Protein AF-A0A1Y3MXM1-F1 (afdb_monomer_lite)

Secondary structure (DSSP, 8-state):
-PPPTTS---PPP-SSTT---EE------PPPTTS-HHHHHHHHHHHHHHTSHHHHHHHHHHH-PPPS-GGGGTS-TTGGG-HHHHHHHH--EE--STTT-S-HHHHHHHHHHHHHHHHHS-TT--HHHHHHHHHHTT-------STTT-HHHHHHHHHHHHHHHHHHHHGGGGG-GGGTTTT-SS-HHHHHHHHHHHHHHHHHHHHTSS---HHHHHHHHHHHHHHHHHHHHHHHHHHHHT-SS--TTHHHHHH-HHHHHHHHHHHHHHHHHHHTTS--PEEEE--TTS--EEEE-----

Sequence (301 aa):
MPIYHGFKATIIPGNKEGISGSVIGGYNIGLSIYSDEEKRDASVQALMHITSREIQKEMMLKYKKFSGIVNLFDDLDSCDKDDFCDVHRKIQPIARPTSLTDDYNSYSEKFRYYIYEYIYGNDDIDPLDMLSKINDITYFNYISIKTKYSSLGKIFGSIYLTISILIILSSCFLYNKNFQFYYSFLSKDYWILTLIGYIFVIVTSYLDMEKVTPVHCRLKQLFHLLSYTLIFIPVFHKLVSNYPEEIPYQNWFHNHRILFMIVFIIVDIGVWGLTLFSSSTSEDIKVTNGKNFQKYDRYLL

Radius of gyration: 32.87 Å; chains: 1; bounding box: 71×52×91 Å

Foldseek 3Di:
DFDDPVDQDDADDDPDPLDGEDEDDDDDDDDDPPDDPVVSVVVVVVVCVCLPPVNQLCCCVPGVDDHPPVCSLVPDPPNVPGSSSVNVVSYDYDYQVVVQDVDSPVLVVQLVVLVCCVVPNDPPDDPVVSVVSNCLSRDADFAALDDDDDPPSVVLVVVLVVVLVVLVVVLVLCPDPVCVVVVVQFDNVLSVLLSVLVNLVSVLVNLRRDADDPVSVLSSLLSPQSSCLSNVVRVVLSCLLPPPDDDVCNVVSVVCVVVSSVVSNVVSVVVSVVCVPPPWDWDFADDDVDGIHTDTDDPDD

Structure (mmCIF, N/CA/C/O backbone):
data_AF-A0A1Y3MXM1-F1
#
_entry.id   AF-A0A1Y3MXM1-F1
#
loop_
_atom_site.group_PDB
_atom_site.id
_atom_site.type_symbol
_atom_site.label_atom_id
_atom_site.label_alt_id
_atom_site.label_comp_id
_atom_site.label_asym_id
_atom_site.label_entity_id
_atom_site.label_seq_id
_atom_site.pdbx_PDB_ins_code
_atom_site.Cartn_x
_atom_site.Cartn_y
_atom_site.Cartn_z
_atom_site.occupancy
_atom_site.B_iso_or_equiv
_atom_site.auth_seq_id
_atom_site.auth_comp_id
_atom_site.auth_asym_id
_atom_site.auth_atom_id
_atom_site.pdbx_PDB_model_num
ATOM 1 N N . MET A 1 1 ? -19.821 -2.410 34.314 1.00 49.72 1 MET A N 1
ATOM 2 C CA . MET A 1 1 ? -19.448 -2.452 35.746 1.00 49.72 1 MET A CA 1
ATOM 3 C C . MET A 1 1 ? -20.746 -2.437 36.548 1.00 49.72 1 MET A C 1
ATOM 5 O O . MET A 1 1 ? -21.632 -1.714 36.113 1.00 49.72 1 MET A O 1
ATOM 9 N N . PRO A 1 2 ? -20.943 -3.264 37.590 1.00 55.62 2 PRO A N 1
ATOM 10 C CA . PRO A 1 2 ? -22.165 -3.192 38.395 1.00 55.62 2 PRO A CA 1
ATOM 11 C C . PRO A 1 2 ? -22.194 -1.875 39.187 1.00 55.62 2 PRO A C 1
ATOM 13 O O . PRO A 1 2 ? -21.186 -1.509 39.787 1.00 55.62 2 PRO A O 1
ATOM 16 N N . ILE A 1 3 ? -23.324 -1.165 39.167 1.00 64.19 3 ILE A N 1
ATOM 17 C CA . ILE A 1 3 ? -23.541 0.028 39.999 1.00 64.19 3 ILE A CA 1
ATOM 18 C C . ILE A 1 3 ? -23.946 -0.452 41.392 1.00 64.19 3 ILE A C 1
ATOM 20 O O . ILE A 1 3 ? -24.923 -1.183 41.541 1.00 64.19 3 ILE A O 1
ATOM 24 N N . TYR A 1 4 ? -23.160 -0.092 42.403 1.00 67.31 4 TYR A N 1
ATOM 25 C CA . TYR A 1 4 ? -23.402 -0.483 43.788 1.00 67.31 4 TYR A CA 1
ATOM 26 C C . TYR A 1 4 ? -24.359 0.512 44.459 1.00 67.31 4 TYR A C 1
ATOM 28 O O . TYR A 1 4 ? -24.208 1.716 44.281 1.00 67.31 4 TYR A O 1
ATOM 36 N N . HIS A 1 5 ? -25.302 0.028 45.274 1.00 65.00 5 HIS A N 1
ATOM 37 C CA . HIS A 1 5 ? -26.413 0.821 45.835 1.00 65.00 5 HIS A CA 1
ATOM 38 C C . HIS A 1 5 ? -26.017 2.033 46.708 1.00 65.00 5 HIS A C 1
ATOM 40 O O . HIS A 1 5 ? -26.876 2.849 47.023 1.00 65.00 5 HIS A O 1
ATOM 46 N N . GLY A 1 6 ? -24.746 2.164 47.100 1.00 75.06 6 GLY A N 1
ATOM 47 C CA . GLY A 1 6 ? -24.228 3.299 47.876 1.00 75.06 6 GLY A CA 1
ATOM 48 C C . GLY A 1 6 ? -23.468 4.353 47.063 1.00 75.06 6 GLY A C 1
ATOM 49 O O . GLY A 1 6 ? -22.970 5.309 47.648 1.00 75.06 6 GLY A O 1
ATOM 50 N N . PHE A 1 7 ? -23.338 4.180 45.744 1.00 78.56 7 PHE A N 1
A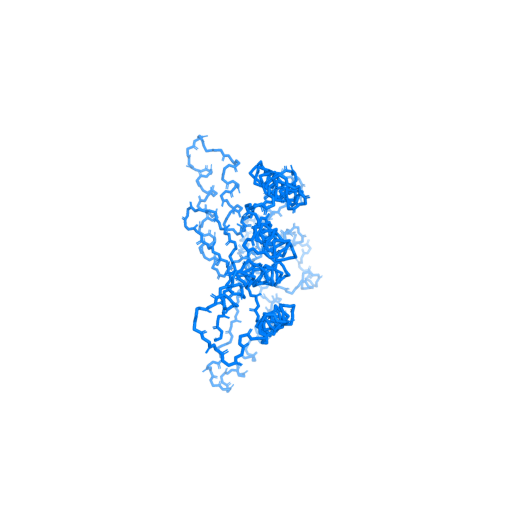TOM 51 C CA . PHE A 1 7 ? -22.542 5.062 44.891 1.00 78.56 7 PHE A CA 1
ATOM 52 C C . PHE A 1 7 ? -23.362 5.594 43.721 1.00 78.56 7 PHE A C 1
ATOM 54 O O . PHE A 1 7 ? -24.079 4.849 43.057 1.00 78.56 7 PHE A O 1
ATOM 61 N N . LYS A 1 8 ? -23.187 6.886 43.437 1.00 81.75 8 LYS A N 1
ATOM 62 C CA . LYS A 1 8 ? -23.713 7.522 42.232 1.00 81.75 8 LYS A CA 1
ATOM 63 C C . LYS A 1 8 ? -22.819 7.184 41.043 1.00 81.75 8 LYS A C 1
ATOM 65 O O . LYS A 1 8 ? -21.604 7.363 41.118 1.00 81.75 8 LYS A O 1
ATOM 70 N N . ALA A 1 9 ? -23.410 6.721 39.947 1.00 81.88 9 ALA A N 1
ATOM 71 C CA . ALA A 1 9 ? -22.684 6.533 38.697 1.00 81.88 9 ALA A CA 1
ATOM 72 C C . ALA A 1 9 ? -22.672 7.836 37.887 1.00 81.88 9 ALA A C 1
ATOM 74 O O . ALA A 1 9 ? -23.676 8.539 37.806 1.00 81.88 9 ALA A O 1
ATOM 75 N N . THR A 1 10 ? -21.535 8.156 37.273 1.00 85.94 10 THR A N 1
ATOM 76 C CA . THR A 1 10 ? -21.385 9.322 36.394 1.00 85.94 10 THR A CA 1
ATOM 77 C C . THR A 1 10 ? -20.595 8.944 35.147 1.00 85.94 10 THR A C 1
ATOM 79 O O . THR A 1 10 ? -19.878 7.942 35.130 1.00 85.94 10 THR A O 1
ATOM 82 N N . ILE A 1 11 ? -20.702 9.759 34.098 1.00 88.00 11 ILE A N 1
ATOM 83 C CA . ILE A 1 11 ? -19.825 9.639 32.929 1.00 88.00 11 ILE A CA 1
ATOM 84 C C . ILE A 1 11 ? -18.372 9.956 33.305 1.00 88.00 11 ILE A C 1
ATOM 86 O O . ILE A 1 11 ? -18.112 10.717 34.241 1.00 88.00 11 ILE A O 1
ATOM 90 N N . ILE A 1 12 ? -17.425 9.368 32.570 1.00 87.56 12 ILE A N 1
ATOM 91 C CA . ILE A 1 12 ? -15.994 9.646 32.739 1.00 87.56 12 ILE A CA 1
ATOM 92 C C . ILE A 1 12 ? -15.734 11.091 32.285 1.00 87.56 12 ILE A C 1
ATOM 94 O O . ILE A 1 12 ? -16.225 11.472 31.218 1.00 87.56 12 ILE A O 1
ATOM 98 N N . PRO A 1 13 ? -14.983 11.906 33.042 1.00 86.81 13 PRO A N 1
ATOM 99 C CA . PRO A 1 13 ? -14.665 13.264 32.619 1.00 86.81 13 PRO A CA 1
ATOM 100 C C . PRO A 1 13 ? -13.814 13.260 31.341 1.00 86.81 13 PRO A C 1
ATOM 102 O O . PRO A 1 13 ? -12.927 12.424 31.171 1.00 86.81 13 PRO A O 1
ATOM 105 N N . GLY A 1 14 ? -14.075 14.210 30.444 1.00 85.56 14 GLY A N 1
ATOM 106 C CA . GLY A 1 14 ? -13.226 14.501 29.291 1.00 85.56 14 GLY A CA 1
ATOM 107 C C . GLY A 1 14 ? -12.568 15.875 29.401 1.00 85.56 14 GLY A C 1
ATOM 108 O O . GLY A 1 14 ? -12.911 16.683 30.258 1.00 85.56 14 GLY A O 1
ATOM 109 N N . ASN A 1 15 ? -11.632 16.162 28.494 1.00 86.50 15 ASN A N 1
ATOM 110 C CA . ASN A 1 15 ? -10.917 17.447 28.443 1.00 86.50 15 ASN A CA 1
ATOM 111 C C . ASN A 1 15 ? -11.799 18.629 27.977 1.00 86.50 15 ASN A C 1
ATOM 113 O O . ASN A 1 15 ? -11.394 19.785 28.033 1.00 86.50 15 ASN A O 1
ATOM 117 N N . LYS A 1 16 ? -12.996 18.352 27.455 1.00 91.12 16 LYS A N 1
ATOM 118 C CA . LYS A 1 16 ? -13.959 19.365 27.018 1.00 91.12 16 LYS A CA 1
ATOM 119 C C . LYS A 1 16 ? -15.297 19.094 27.679 1.00 91.12 16 LYS A C 1
ATOM 121 O O . LYS A 1 16 ? -15.705 17.939 27.799 1.00 91.12 16 LYS A O 1
ATOM 126 N N . GLU A 1 17 ? -15.980 20.163 28.065 1.00 88.31 17 GLU A N 1
ATOM 127 C CA . GLU A 1 17 ? -17.325 20.072 28.620 1.00 88.31 17 GLU A CA 1
ATOM 128 C C . GLU A 1 17 ? -18.263 19.348 27.643 1.00 88.31 17 GLU A C 1
ATOM 130 O O . GLU A 1 17 ? -18.211 19.560 26.430 1.00 88.31 17 GLU A O 1
ATOM 135 N N . GLY A 1 18 ? -19.076 18.431 28.172 1.00 85.75 18 GLY A N 1
ATOM 136 C CA . GLY A 1 18 ? -19.988 17.606 27.377 1.00 85.75 18 GLY A CA 1
ATOM 137 C C . GLY A 1 18 ? -19.328 16.484 26.564 1.00 85.75 18 GLY A C 1
ATOM 138 O O . GLY A 1 18 ? -20.042 15.744 25.889 1.00 85.75 18 GLY A O 1
ATOM 139 N N . ILE A 1 19 ? -18.001 16.314 26.621 1.00 86.94 19 ILE A N 1
ATOM 140 C CA . ILE A 1 19 ? -17.294 15.222 25.938 1.00 86.94 19 ILE A CA 1
ATOM 141 C C . ILE A 1 19 ? -16.846 14.178 26.961 1.00 86.94 19 ILE A C 1
ATOM 143 O O . ILE A 1 19 ? -16.197 14.500 27.954 1.00 86.94 19 ILE A O 1
ATOM 147 N N . SER A 1 20 ? -17.162 12.913 26.690 1.00 87.69 20 SER A N 1
ATOM 148 C CA . SER A 1 20 ? -16.752 11.764 27.500 1.00 87.69 20 SER A CA 1
ATOM 149 C C . SER A 1 20 ? -16.413 10.601 26.581 1.00 87.69 20 SER A C 1
ATOM 151 O O . SER A 1 20 ? -17.191 10.283 25.695 1.00 87.69 20 SER A O 1
ATOM 153 N N . GLY A 1 21 ? -15.263 9.958 26.769 1.00 82.25 21 GLY A N 1
ATOM 154 C CA . GLY A 1 21 ? -14.876 8.793 25.973 1.00 82.25 21 GLY A CA 1
ATOM 155 C C . GLY A 1 21 ? -15.142 7.496 26.723 1.00 82.25 21 GLY A C 1
ATOM 156 O O . GLY A 1 21 ? -14.755 7.353 27.881 1.00 82.25 21 GLY A O 1
ATOM 157 N N . SER A 1 22 ? -15.768 6.515 26.077 1.00 86.06 22 SER A N 1
ATOM 158 C CA . SER A 1 22 ? -15.870 5.154 26.617 1.00 86.06 22 SER A CA 1
ATOM 159 C C . SER A 1 22 ? -15.779 4.127 25.507 1.00 86.06 22 SER A C 1
ATOM 161 O O . SER A 1 22 ? -16.388 4.278 24.460 1.00 86.06 22 SER A O 1
ATOM 163 N N . VAL A 1 23 ? -15.014 3.063 25.721 1.00 86.69 23 VAL A N 1
ATOM 164 C CA . VAL A 1 23 ? -14.816 2.028 24.703 1.00 86.69 23 VAL A CA 1
ATOM 165 C C . VAL A 1 23 ? -15.965 1.025 24.742 1.00 86.69 23 VAL A C 1
ATOM 167 O O . VAL A 1 23 ? -16.310 0.520 25.811 1.00 86.69 23 VAL A O 1
ATOM 170 N N . ILE A 1 24 ? -16.509 0.674 23.574 1.00 85.69 24 ILE A N 1
ATOM 171 C CA . ILE A 1 24 ? -17.464 -0.431 23.454 1.00 85.69 24 ILE A CA 1
ATOM 172 C C . ILE A 1 24 ? -16.756 -1.726 23.859 1.00 85.69 24 ILE A C 1
ATOM 174 O O . ILE A 1 24 ? -15.727 -2.123 23.302 1.00 85.69 24 ILE A O 1
ATOM 178 N N . GLY A 1 25 ? -17.308 -2.383 24.869 1.00 80.69 25 GLY A N 1
ATOM 179 C CA . GLY A 1 25 ? -16.930 -3.720 25.292 1.00 80.69 25 GLY A CA 1
ATOM 180 C C . GLY A 1 25 ? -18.166 -4.602 25.327 1.00 80.69 25 GLY A C 1
ATOM 181 O O . GLY A 1 25 ? -19.272 -4.119 25.553 1.00 80.69 25 GLY A O 1
ATOM 182 N N . GLY A 1 26 ? -17.975 -5.896 25.116 1.00 82.44 26 GLY A N 1
ATOM 183 C CA . GLY A 1 26 ? -19.063 -6.858 25.118 1.00 82.44 26 GLY A CA 1
ATOM 184 C C . GLY A 1 26 ? -18.549 -8.276 25.279 1.00 82.44 26 GLY A C 1
ATOM 185 O O . GLY A 1 26 ? -17.341 -8.526 25.259 1.00 82.44 26 GLY A O 1
ATOM 186 N N . TYR A 1 27 ? -19.492 -9.190 25.451 1.00 83.31 27 TYR A N 1
ATOM 187 C CA . TYR A 1 27 ? -19.227 -10.617 25.418 1.00 83.31 27 TYR A CA 1
ATOM 188 C C . TYR A 1 27 ? -19.464 -11.103 23.993 1.00 83.31 27 TYR A C 1
ATOM 190 O O . TYR A 1 27 ? -20.561 -10.947 23.463 1.00 83.31 27 TYR A O 1
ATOM 198 N N . ASN A 1 28 ? -18.435 -11.686 23.383 1.00 84.75 28 ASN A N 1
ATOM 199 C CA . ASN A 1 28 ? -18.579 -12.382 22.113 1.00 84.75 28 ASN A CA 1
ATOM 200 C C . ASN A 1 28 ? -18.872 -13.848 22.418 1.00 84.75 28 ASN A C 1
ATOM 202 O O . ASN A 1 28 ? -18.103 -14.490 23.132 1.00 84.75 28 ASN A O 1
ATOM 206 N N . ILE A 1 29 ? -19.976 -14.364 21.884 1.00 89.06 29 ILE A N 1
ATOM 207 C CA . ILE A 1 29 ? -20.315 -15.782 21.983 1.00 89.06 29 ILE A CA 1
ATOM 208 C C . ILE A 1 29 ? -20.166 -16.375 20.587 1.00 89.06 29 ILE A C 1
ATOM 210 O O . ILE A 1 29 ? -20.867 -15.978 19.660 1.00 89.06 29 ILE A O 1
ATOM 214 N N . GLY A 1 30 ? -19.207 -17.285 20.438 1.00 90.12 30 GLY A N 1
ATOM 215 C CA . GLY A 1 30 ? -18.960 -18.007 19.196 1.00 90.12 30 GLY A CA 1
ATOM 216 C C . GLY A 1 30 ? -19.526 -19.418 19.271 1.00 90.12 30 GLY A C 1
ATOM 217 O O . GLY A 1 30 ? -19.388 -20.091 20.291 1.00 90.12 30 GLY A O 1
ATOM 218 N N . LEU A 1 31 ? -20.132 -19.874 18.178 1.00 91.81 31 LEU A N 1
ATOM 219 C CA . LEU A 1 31 ? -20.507 -21.272 18.003 1.00 91.81 31 LEU A CA 1
ATOM 220 C C . LEU A 1 31 ? -19.393 -22.001 17.258 1.00 91.81 31 LEU A C 1
ATOM 222 O O . LEU A 1 31 ? -18.970 -21.572 16.186 1.00 91.81 31 LEU A O 1
ATOM 226 N N . SER A 1 32 ? -18.916 -23.108 17.826 1.00 92.69 32 SER A N 1
ATOM 227 C CA . SER A 1 32 ? -17.895 -23.925 17.173 1.00 92.69 32 SER A CA 1
ATOM 228 C C . SER A 1 32 ? -18.497 -24.663 15.981 1.00 92.69 32 SER A C 1
ATOM 230 O O . SER A 1 32 ? -19.384 -25.504 16.150 1.00 92.69 32 SER A O 1
ATOM 232 N N . ILE A 1 33 ? -17.962 -24.393 14.788 1.00 92.81 33 ILE A N 1
ATOM 233 C CA . ILE A 1 33 ? -18.342 -25.075 13.542 1.00 92.81 33 ILE A CA 1
ATOM 234 C C . ILE A 1 33 ? -18.003 -26.572 13.548 1.00 92.81 33 ILE A C 1
ATOM 236 O O . ILE A 1 33 ? -18.531 -27.313 12.727 1.00 92.81 33 ILE A O 1
ATOM 240 N N . TYR A 1 34 ? -17.153 -27.011 14.479 1.00 96.00 34 TYR A N 1
ATOM 241 C CA . TYR A 1 34 ? -1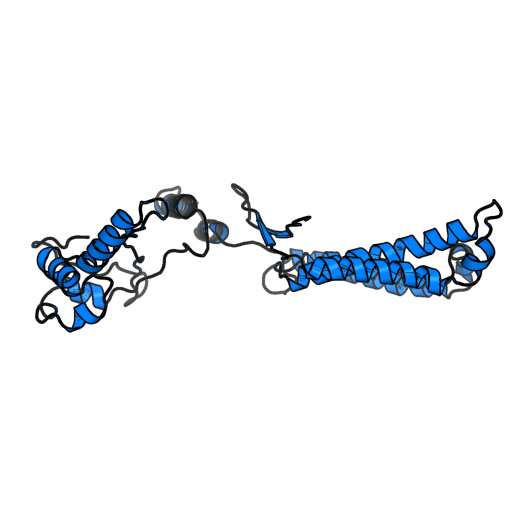6.714 -28.399 14.630 1.00 96.00 34 TYR A CA 1
ATOM 242 C C . TYR A 1 34 ? -17.619 -29.230 15.554 1.00 96.00 34 TYR A C 1
ATOM 244 O O . TYR A 1 34 ? -17.309 -30.385 15.829 1.00 96.00 34 TYR A O 1
ATOM 252 N N . SER A 1 35 ? -18.697 -28.646 16.084 1.00 94.25 35 SER A N 1
ATOM 253 C CA . SER A 1 35 ? -19.658 -29.368 16.929 1.00 94.25 35 SER A CA 1
ATOM 254 C C . SER A 1 35 ? -20.644 -30.163 16.077 1.00 94.25 35 SER A C 1
ATOM 256 O O . SER A 1 35 ? -21.025 -29.707 14.997 1.00 94.25 35 SER A O 1
ATOM 258 N N . ASP A 1 36 ? -21.115 -31.296 16.603 1.00 96.56 36 ASP A N 1
ATOM 259 C CA . ASP A 1 36 ? -22.201 -32.069 15.991 1.00 96.56 36 ASP A CA 1
ATOM 260 C C . ASP A 1 36 ? -23.445 -31.192 15.776 1.00 96.56 36 ASP A C 1
ATOM 262 O O . ASP A 1 36 ? -23.740 -30.309 16.590 1.00 96.56 36 ASP A O 1
ATOM 266 N N . GLU A 1 37 ? -24.185 -31.456 14.698 1.00 95.38 37 GLU A N 1
ATOM 267 C CA . GLU A 1 37 ? -25.342 -30.655 14.276 1.00 95.38 37 GLU A CA 1
ATOM 268 C C . GLU A 1 37 ? -26.373 -30.477 15.395 1.00 95.38 37 GLU A C 1
ATOM 270 O O . GLU A 1 37 ? -26.738 -29.350 15.715 1.00 95.38 37 GLU A O 1
ATOM 275 N N . GLU A 1 38 ? -26.728 -31.558 16.091 1.00 96.50 38 GLU A N 1
ATOM 276 C CA . GLU A 1 38 ? -27.673 -31.522 17.212 1.00 96.50 38 GLU A CA 1
ATOM 277 C C . GLU A 1 38 ? -27.218 -30.575 18.339 1.00 96.50 38 GLU A C 1
ATOM 279 O O . GLU A 1 38 ? -27.995 -29.767 18.853 1.00 96.50 38 GLU A O 1
ATOM 284 N N . LYS A 1 39 ? -25.930 -30.615 18.704 1.00 95.88 39 LYS A N 1
ATOM 285 C CA . LYS A 1 39 ? -25.369 -29.730 19.739 1.00 95.88 39 LYS A CA 1
ATOM 286 C C . LYS A 1 39 ? -25.342 -28.285 19.271 1.00 95.88 39 LYS A C 1
ATOM 288 O O . LYS A 1 39 ? -25.543 -27.374 20.077 1.00 95.88 39 LYS A O 1
ATOM 293 N N . ARG A 1 40 ? -25.069 -28.066 17.986 1.00 95.31 40 ARG A N 1
ATOM 294 C CA . ARG A 1 40 ? -25.070 -26.735 17.385 1.00 95.31 40 ARG A CA 1
ATOM 295 C C . ARG A 1 40 ? -26.478 -26.144 17.408 1.00 95.31 40 ARG A C 1
ATOM 297 O O . ARG A 1 40 ? -26.622 -25.015 17.866 1.00 95.31 40 ARG A O 1
ATOM 304 N N . ASP A 1 41 ? -27.498 -26.910 17.037 1.00 95.56 41 ASP A N 1
ATOM 305 C CA . ASP A 1 41 ? -28.896 -26.464 17.035 1.00 95.56 41 ASP A CA 1
ATOM 306 C C . ASP A 1 41 ? -29.404 -26.158 18.448 1.00 95.56 41 ASP A C 1
ATOM 308 O O . ASP A 1 41 ? -29.998 -25.103 18.692 1.00 95.56 41 ASP A O 1
ATOM 312 N N . ALA A 1 42 ? -29.083 -27.018 19.419 1.00 96.19 42 ALA A N 1
ATOM 313 C CA . ALA A 1 42 ? -29.372 -26.755 20.826 1.00 96.19 42 ALA A CA 1
ATOM 314 C C . ALA A 1 42 ? -28.654 -25.490 21.337 1.00 96.19 42 ALA A C 1
ATOM 316 O O . ALA A 1 42 ? -29.236 -24.686 22.069 1.00 96.19 42 ALA A O 1
ATOM 317 N N . SER A 1 43 ? -27.404 -25.269 20.917 1.00 96.38 43 SER A N 1
ATOM 318 C CA . SER A 1 43 ? -26.643 -24.068 21.282 1.00 96.38 43 SER A CA 1
ATOM 319 C C . SER A 1 43 ? -27.232 -22.798 20.661 1.00 96.38 43 SER A C 1
ATOM 321 O O . SER A 1 43 ? -27.259 -21.763 21.325 1.00 96.38 43 SER A O 1
ATOM 323 N N . VAL A 1 44 ? -27.744 -22.864 19.425 1.00 95.69 44 VAL A N 1
ATOM 324 C CA . VAL A 1 44 ? -28.464 -21.753 18.776 1.00 95.69 44 VAL A CA 1
ATOM 325 C C . VAL A 1 44 ? -29.721 -21.397 19.568 1.00 95.69 44 VAL A C 1
ATOM 327 O O . VAL A 1 44 ? -29.937 -20.222 19.861 1.00 95.69 44 VAL A O 1
ATOM 330 N N . GLN A 1 45 ? -30.512 -22.392 19.981 1.00 97.06 45 GLN A N 1
ATOM 331 C CA . GLN A 1 45 ? -31.706 -22.171 20.806 1.00 97.06 45 GLN A CA 1
ATOM 332 C C . GLN A 1 45 ? -31.363 -21.504 22.144 1.00 97.06 45 GLN A C 1
ATOM 334 O O . GLN A 1 45 ? -31.987 -20.513 22.529 1.00 97.06 45 GLN A O 1
ATOM 339 N N . ALA A 1 46 ? -30.328 -21.999 22.830 1.00 96.25 46 ALA A N 1
ATOM 340 C CA . ALA A 1 46 ? -29.855 -21.406 24.076 1.00 96.25 46 ALA A CA 1
ATOM 341 C C . ALA A 1 46 ? -29.396 -19.952 23.874 1.00 96.25 46 ALA A C 1
ATOM 343 O O . ALA A 1 46 ? -29.768 -19.076 24.654 1.00 96.25 46 ALA A O 1
ATOM 344 N N . LEU A 1 47 ? -28.643 -19.678 22.802 1.00 95.25 47 LEU A N 1
ATOM 345 C CA . LEU A 1 47 ? -28.195 -18.334 22.430 1.00 95.25 47 LEU A CA 1
ATOM 346 C C . LEU A 1 47 ? -29.359 -17.383 22.160 1.00 95.25 47 LEU A C 1
ATOM 348 O O . LEU A 1 47 ? -29.367 -16.275 22.694 1.00 95.25 47 LEU A O 1
ATOM 352 N N . MET A 1 48 ? -30.347 -17.808 21.372 1.00 95.50 48 MET A N 1
ATOM 353 C CA . MET A 1 48 ? -31.557 -17.025 21.115 1.00 95.50 48 MET A CA 1
ATOM 354 C C . MET A 1 48 ? -32.298 -16.693 22.410 1.00 95.50 48 MET A C 1
ATOM 356 O O . MET A 1 48 ? -32.752 -15.566 22.589 1.00 95.50 48 MET A O 1
ATOM 360 N N . HIS A 1 49 ? -32.383 -17.649 23.337 1.00 96.06 49 HIS A N 1
ATOM 361 C CA . HIS A 1 49 ? -33.020 -17.419 24.626 1.00 96.06 49 HIS A CA 1
ATOM 362 C C . HIS A 1 49 ? -32.248 -16.401 25.480 1.00 96.06 49 HIS A C 1
ATOM 364 O O . HIS A 1 49 ? -32.832 -15.411 25.914 1.00 96.06 49 HIS A O 1
ATOM 370 N N . ILE A 1 50 ? -30.936 -16.570 25.682 1.00 93.94 50 ILE A N 1
ATOM 371 C CA . ILE A 1 50 ? -30.149 -15.656 26.537 1.00 93.94 50 ILE A CA 1
ATOM 372 C C . ILE A 1 50 ? -29.969 -14.253 25.929 1.00 93.94 50 ILE A C 1
ATOM 374 O O . ILE A 1 50 ? -29.732 -13.282 26.652 1.00 93.94 50 ILE A O 1
ATOM 378 N N . THR A 1 51 ? -30.078 -14.132 24.603 1.00 93.44 51 THR A N 1
ATOM 379 C CA . THR A 1 51 ? -30.039 -12.845 23.887 1.00 93.44 51 THR A CA 1
ATOM 380 C C . THR A 1 51 ? -31.425 -12.256 23.631 1.00 93.44 51 THR A C 1
ATOM 382 O O . THR A 1 51 ? -31.522 -11.162 23.074 1.00 93.44 51 THR A O 1
ATOM 385 N N . SER A 1 52 ? -32.492 -12.931 24.072 1.00 94.62 52 SER A N 1
ATOM 386 C CA . SER A 1 52 ? -33.861 -12.433 23.949 1.00 94.62 52 SER A CA 1
ATOM 387 C C . SER A 1 52 ? -34.050 -11.112 24.689 1.00 94.62 52 SER A C 1
ATOM 389 O O . SER A 1 52 ? -33.370 -10.803 25.676 1.00 94.62 52 SER A O 1
ATOM 391 N N . ARG A 1 53 ? -35.014 -10.323 24.215 1.00 92.94 53 ARG A N 1
ATOM 392 C CA . ARG A 1 53 ? -35.346 -9.018 24.790 1.00 92.94 53 ARG A CA 1
ATOM 393 C C . ARG A 1 53 ? -35.722 -9.142 26.265 1.00 92.94 53 ARG A C 1
ATOM 395 O O . ARG A 1 53 ? -35.314 -8.309 27.068 1.00 92.94 53 ARG A O 1
ATOM 402 N N . GLU A 1 54 ? -36.466 -10.182 26.615 1.00 93.19 54 GLU A N 1
ATOM 403 C CA . GLU A 1 54 ? -36.966 -10.460 27.957 1.00 93.19 54 GLU A CA 1
ATOM 404 C C . GLU A 1 54 ? -35.813 -10.742 28.925 1.00 93.19 54 GLU A C 1
ATOM 406 O O . GLU A 1 54 ? -35.720 -10.101 29.973 1.00 93.19 54 GLU A O 1
ATOM 411 N N . ILE A 1 55 ? -34.887 -11.629 28.541 1.00 94.25 55 ILE A N 1
ATOM 412 C CA . ILE A 1 55 ? -33.723 -11.971 29.369 1.00 94.25 55 ILE A CA 1
ATOM 413 C C . ILE A 1 55 ? -32.769 -10.781 29.492 1.00 94.25 55 ILE A C 1
ATOM 415 O O . ILE A 1 55 ? -32.295 -10.473 30.587 1.00 94.25 55 ILE A O 1
ATOM 419 N N . GLN A 1 56 ? -32.521 -10.054 28.401 1.00 91.69 56 GLN A N 1
ATOM 420 C CA . GLN A 1 56 ? -31.705 -8.840 28.438 1.00 91.69 56 GLN A CA 1
ATOM 421 C C . GLN A 1 56 ? -32.327 -7.761 29.342 1.00 91.69 56 GLN A C 1
ATOM 423 O O . GLN A 1 56 ? -31.609 -7.131 30.122 1.00 91.69 56 GLN A O 1
ATOM 428 N N . LYS A 1 57 ? -33.657 -7.591 29.313 1.00 89.69 57 LYS A N 1
ATOM 429 C CA . LYS A 1 57 ? -34.389 -6.676 30.204 1.00 89.69 57 LYS A CA 1
ATOM 430 C C . LYS A 1 57 ? -34.272 -7.097 31.670 1.00 89.69 57 LYS A C 1
ATOM 432 O O . LYS A 1 57 ? -33.993 -6.250 32.520 1.00 89.69 57 LYS A O 1
ATOM 437 N N . GLU A 1 58 ? -34.428 -8.386 31.977 1.00 90.50 58 GLU A N 1
ATOM 438 C CA . GLU A 1 58 ? -34.224 -8.902 33.337 1.00 90.50 58 GLU A CA 1
ATOM 439 C C . GLU A 1 58 ? -32.791 -8.628 33.815 1.00 90.50 58 GLU A C 1
ATOM 441 O O . GLU A 1 58 ? -32.586 -8.116 34.919 1.00 90.50 58 GLU A O 1
ATOM 446 N N . MET A 1 59 ? -31.793 -8.895 32.967 1.00 89.12 59 MET A N 1
ATOM 447 C CA . MET A 1 59 ? -30.389 -8.643 33.286 1.00 89.12 59 MET A CA 1
ATOM 448 C C . MET A 1 59 ? -30.102 -7.168 33.586 1.00 89.12 59 MET A C 1
ATOM 450 O O . MET A 1 59 ? -29.362 -6.862 34.529 1.00 89.12 59 MET A O 1
ATOM 454 N N . MET A 1 60 ? -30.688 -6.257 32.807 1.00 85.88 60 MET A N 1
ATOM 455 C CA . MET A 1 60 ? -30.586 -4.815 33.035 1.00 85.88 60 MET A CA 1
ATOM 456 C C . MET A 1 60 ? -31.180 -4.423 34.388 1.00 85.88 60 MET A C 1
ATOM 458 O O . MET A 1 60 ? -30.521 -3.747 35.177 1.00 85.88 60 MET A O 1
ATOM 462 N N . LEU A 1 61 ? -32.397 -4.880 34.687 1.00 84.19 61 LEU A N 1
ATOM 463 C CA . LEU A 1 61 ? -33.121 -4.511 35.902 1.00 84.19 61 LEU A CA 1
ATOM 464 C C . LEU A 1 61 ? -32.469 -5.070 37.170 1.00 84.19 61 LEU A C 1
ATOM 466 O O . LEU A 1 61 ? -32.272 -4.338 38.141 1.00 84.19 61 LEU A O 1
ATOM 470 N N . LYS A 1 62 ? -32.117 -6.358 37.145 1.00 86.00 62 LYS A N 1
ATOM 471 C CA . LYS A 1 62 ? -31.651 -7.109 38.314 1.00 86.00 62 LYS A CA 1
ATOM 472 C C . LYS A 1 62 ? -30.168 -6.913 38.600 1.00 86.00 62 LYS A C 1
ATOM 474 O O . LYS A 1 62 ? -29.774 -6.842 39.759 1.00 86.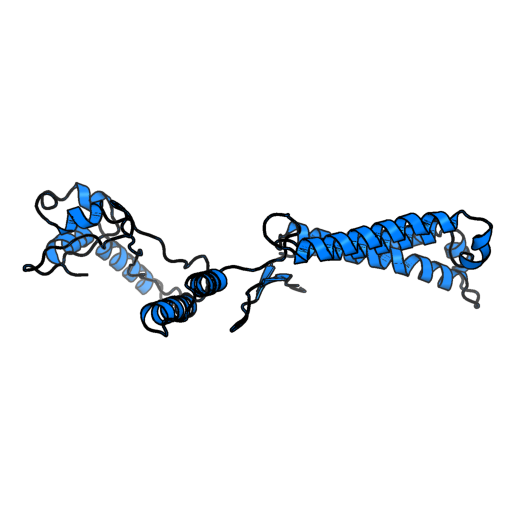00 62 LYS A O 1
ATOM 479 N N . TYR A 1 63 ? -29.342 -6.828 37.557 1.00 84.69 63 TYR A N 1
ATOM 480 C CA . TYR A 1 63 ? -27.881 -6.808 37.691 1.00 84.69 63 TYR A CA 1
ATOM 481 C C . TYR A 1 63 ? -27.232 -5.511 37.202 1.00 84.69 63 TYR A C 1
ATOM 483 O O . TYR A 1 63 ? -26.000 -5.416 37.217 1.00 84.69 63 TYR A O 1
ATOM 491 N N . LYS A 1 64 ? -28.029 -4.529 36.749 1.00 81.56 64 LYS A N 1
ATOM 492 C CA . LYS A 1 64 ? -27.546 -3.235 36.233 1.00 81.56 64 LYS A CA 1
ATOM 493 C C . LYS A 1 64 ? -26.469 -3.425 35.158 1.00 81.56 64 LYS A C 1
ATOM 495 O O . LYS A 1 64 ? -25.400 -2.814 35.184 1.00 81.56 64 LYS A O 1
ATOM 500 N N . LYS A 1 65 ? -26.713 -4.367 34.240 1.00 84.94 65 LYS A N 1
ATOM 501 C CA . LYS A 1 65 ? -25.845 -4.661 33.090 1.00 84.94 65 LYS A CA 1
ATOM 502 C C . LYS A 1 65 ? -26.380 -3.947 31.861 1.00 84.94 65 LYS A C 1
ATOM 504 O O . LYS A 1 65 ? -27.572 -4.008 31.611 1.00 84.94 65 LYS A O 1
ATOM 509 N N . PHE A 1 66 ? -25.515 -3.295 31.089 1.00 85.06 66 PHE A N 1
ATOM 510 C CA . PHE A 1 66 ? -25.928 -2.688 29.822 1.00 85.06 66 PHE A CA 1
ATOM 511 C C . PHE A 1 66 ? -26.301 -3.773 28.811 1.00 85.06 66 PHE A C 1
ATOM 513 O O . PHE A 1 66 ? -25.565 -4.751 28.667 1.00 85.06 66 PHE A O 1
ATOM 520 N N . SER A 1 67 ? -27.421 -3.579 28.115 1.00 87.50 67 SER A N 1
ATOM 521 C CA . SER A 1 67 ? -27.787 -4.388 26.955 1.00 87.50 67 SER A CA 1
ATOM 522 C C . SER A 1 67 ? -27.304 -3.728 25.665 1.00 87.50 67 SER A C 1
ATOM 524 O O . SER A 1 67 ? -27.184 -2.506 25.588 1.00 87.50 67 SER A O 1
ATOM 526 N N . GLY A 1 68 ? -27.056 -4.545 24.640 1.00 85.94 68 GLY A N 1
ATOM 527 C CA . GLY A 1 68 ? -26.871 -4.070 23.267 1.00 85.94 68 GLY A CA 1
ATOM 528 C C . GLY A 1 68 ? -28.185 -3.700 22.566 1.00 85.94 68 GLY A C 1
ATOM 529 O O . GLY A 1 68 ? -28.150 -3.112 21.489 1.00 85.94 68 GLY A O 1
ATOM 530 N N . ILE A 1 69 ? -29.343 -4.030 23.152 1.00 88.81 69 ILE A N 1
ATOM 531 C CA . ILE A 1 69 ? -30.657 -3.687 22.599 1.00 88.81 69 ILE A CA 1
ATOM 532 C C . ILE A 1 69 ? -31.019 -2.269 23.054 1.00 88.81 69 ILE A C 1
ATOM 534 O O . ILE A 1 69 ? -31.563 -2.078 24.137 1.00 88.81 69 ILE A O 1
ATOM 538 N N . VAL A 1 70 ? -30.711 -1.273 22.222 1.00 84.62 70 VAL A N 1
ATOM 539 C CA . VAL A 1 70 ? -30.848 0.159 22.560 1.00 84.62 70 VAL A CA 1
ATOM 540 C C . VAL A 1 70 ? -32.281 0.539 22.957 1.00 84.62 70 VAL A C 1
ATOM 542 O O . VAL A 1 70 ? -32.482 1.248 23.935 1.00 84.62 70 VAL A O 1
ATOM 545 N N . ASN A 1 71 ? -33.292 -0.013 22.286 1.00 85.94 71 ASN A N 1
ATOM 546 C CA . ASN A 1 71 ? -34.690 0.332 22.571 1.00 85.94 71 ASN A CA 1
ATOM 547 C C . ASN A 1 71 ? -35.154 -0.131 23.967 1.00 85.94 71 ASN A C 1
ATOM 549 O O . ASN A 1 71 ? -36.148 0.372 24.477 1.00 85.94 71 ASN A O 1
ATOM 553 N N . LEU A 1 72 ? -34.436 -1.057 24.626 1.00 87.00 72 LEU A N 1
ATOM 554 C CA . LEU A 1 72 ? -34.768 -1.446 26.002 1.00 87.00 72 LEU A CA 1
ATOM 555 C C . LEU A 1 72 ? -34.640 -0.282 26.986 1.00 87.00 72 LEU A C 1
ATOM 557 O O . LEU A 1 72 ? -35.306 -0.302 28.013 1.00 87.00 72 LEU A O 1
ATOM 561 N N . PHE A 1 73 ? -33.799 0.712 26.698 1.00 83.19 73 PHE A N 1
ATOM 562 C CA . PHE A 1 73 ? -33.596 1.862 27.578 1.00 83.19 73 PHE A CA 1
ATOM 563 C C . PHE A 1 73 ? -34.735 2.890 27.501 1.00 83.19 73 PHE A C 1
ATOM 565 O O . PHE A 1 73 ? -34.849 3.726 28.399 1.00 83.19 73 PHE A O 1
ATOM 572 N N . ASP A 1 74 ? -35.583 2.810 26.472 1.00 79.31 74 ASP A N 1
ATOM 573 C CA . ASP A 1 74 ? -36.746 3.686 26.294 1.00 79.31 74 ASP A CA 1
ATOM 574 C C . ASP A 1 74 ? -38.009 3.102 26.947 1.00 79.31 74 ASP A C 1
ATOM 576 O O . ASP A 1 74 ? -38.836 3.843 27.465 1.00 79.31 74 ASP A O 1
ATOM 580 N N . ASP A 1 75 ? -38.127 1.770 26.991 1.00 75.62 75 ASP A N 1
ATOM 581 C CA . ASP A 1 75 ? -39.307 1.051 27.511 1.00 75.62 75 ASP A CA 1
ATOM 582 C C . ASP A 1 75 ? -39.268 0.768 29.022 1.00 75.62 75 ASP A C 1
ATOM 584 O O . ASP A 1 75 ? -40.103 0.035 29.567 1.00 75.62 75 ASP A O 1
ATOM 588 N N . LEU A 1 76 ? -38.221 1.221 29.702 1.00 68.62 76 LEU A N 1
ATOM 589 C CA . LEU A 1 76 ? -38.041 0.973 31.122 1.00 68.62 76 LEU A CA 1
ATOM 590 C C . LEU A 1 76 ? -38.648 2.130 31.910 1.00 68.62 76 LEU A C 1
ATOM 592 O O . LEU A 1 76 ? -37.975 3.126 32.153 1.00 68.62 76 LEU A O 1
ATOM 596 N N . ASP A 1 77 ? -39.869 1.940 32.419 1.00 65.25 77 ASP A N 1
ATOM 597 C CA . ASP A 1 77 ? -40.523 2.849 33.383 1.00 65.25 77 ASP A CA 1
ATOM 598 C C . ASP A 1 77 ? -39.624 3.175 34.599 1.00 65.25 77 ASP A C 1
ATOM 600 O O . ASP A 1 77 ? -39.776 4.190 35.276 1.00 65.25 77 ASP A O 1
ATOM 604 N N . SER A 1 78 ? -38.653 2.304 34.892 1.00 57.19 78 SER A N 1
ATOM 605 C CA . SER A 1 78 ? -37.658 2.471 35.953 1.00 57.19 78 SER A CA 1
ATOM 606 C C . SER A 1 78 ? -36.471 3.376 35.593 1.00 57.19 78 SER A C 1
ATOM 608 O O . SER A 1 78 ? -35.679 3.686 36.482 1.00 57.19 78 SER A O 1
ATOM 610 N N . CYS A 1 79 ? -36.289 3.766 34.327 1.00 66.50 79 CYS A N 1
ATOM 611 C CA . CYS A 1 79 ? -35.117 4.536 33.891 1.00 66.50 79 CYS A CA 1
ATOM 612 C C . CYS A 1 79 ? -35.148 6.010 34.316 1.00 66.50 79 CYS A C 1
ATOM 614 O O . CYS A 1 79 ? -34.089 6.626 34.394 1.00 66.50 79 CYS A O 1
ATOM 616 N N . ASP A 1 80 ? -36.312 6.571 34.645 1.00 60.84 80 ASP A N 1
ATOM 617 C CA . ASP A 1 80 ? -36.428 7.994 34.997 1.00 60.84 80 ASP A CA 1
ATOM 618 C C . ASP A 1 80 ? -35.861 8.344 36.384 1.00 60.84 80 ASP A C 1
ATOM 620 O O . ASP A 1 80 ? -35.706 9.518 36.717 1.00 60.84 80 ASP A O 1
ATOM 624 N N . LYS A 1 81 ? -35.543 7.340 37.211 1.00 60.59 81 LYS A N 1
ATOM 625 C CA . LYS A 1 81 ? -35.051 7.528 38.590 1.00 60.59 81 LYS A CA 1
ATOM 626 C C . LYS A 1 81 ? -33.684 6.891 38.858 1.00 60.59 81 LYS A C 1
ATOM 628 O O . LYS A 1 81 ? -33.261 6.865 40.011 1.00 60.59 81 LYS A O 1
ATOM 633 N N . ASP A 1 82 ? -33.015 6.362 37.833 1.00 71.44 82 ASP A N 1
ATOM 634 C CA . ASP A 1 82 ? -31.788 5.575 37.990 1.00 71.44 82 ASP A CA 1
ATOM 635 C C . ASP A 1 82 ? -30.612 6.204 37.228 1.00 71.44 82 ASP A C 1
ATOM 637 O O . ASP A 1 82 ? -30.660 6.376 36.006 1.00 71.44 82 ASP A O 1
ATOM 641 N N . ASP A 1 83 ? -29.524 6.488 37.951 1.00 77.81 83 ASP A N 1
ATOM 642 C CA . ASP A 1 83 ? -28.265 6.991 37.388 1.00 77.81 83 ASP A CA 1
ATOM 643 C C . ASP A 1 83 ? -27.728 6.066 36.278 1.00 77.81 83 ASP A C 1
ATOM 645 O O . ASP A 1 83 ? -27.033 6.513 35.367 1.00 77.81 83 ASP A O 1
ATOM 649 N N . PHE A 1 84 ? -28.082 4.775 36.306 1.00 80.56 84 PHE A N 1
ATOM 650 C CA . PHE A 1 84 ? -27.717 3.802 35.277 1.00 80.56 84 PHE A CA 1
ATOM 651 C C . PHE A 1 84 ? -28.141 4.219 33.860 1.00 80.56 84 PHE A C 1
ATOM 653 O O . PHE A 1 84 ? -27.336 4.155 32.925 1.00 80.56 84 PHE A O 1
ATOM 660 N N . CYS A 1 85 ? -29.397 4.642 33.686 1.00 81.38 85 CYS A N 1
ATOM 661 C CA . CYS A 1 85 ? -29.923 4.997 32.367 1.00 81.38 85 CYS A CA 1
ATOM 662 C C . CYS A 1 85 ? -29.447 6.387 31.931 1.00 81.38 85 CYS A C 1
ATOM 664 O O . CYS A 1 85 ? -29.186 6.600 30.747 1.00 81.38 85 CYS A O 1
ATOM 666 N N . ASP A 1 86 ? -29.260 7.308 32.881 1.00 82.88 86 ASP A N 1
ATOM 667 C CA . ASP A 1 86 ? -28.673 8.622 32.608 1.00 82.88 86 ASP A CA 1
ATOM 668 C C . ASP A 1 86 ? -27.232 8.495 32.086 1.00 82.88 86 ASP A C 1
ATOM 670 O O . ASP A 1 86 ? -26.874 9.099 31.072 1.00 82.88 86 ASP A O 1
ATOM 674 N N . VAL A 1 87 ? -26.424 7.626 32.707 1.00 86.38 87 VAL A N 1
ATOM 675 C CA . VAL A 1 87 ? -25.078 7.297 32.217 1.00 86.38 87 VAL A CA 1
ATOM 676 C C . VAL A 1 87 ? -25.139 6.704 30.811 1.00 86.38 87 VAL A C 1
ATOM 678 O O . VAL A 1 87 ? -24.365 7.133 29.960 1.00 86.38 87 VAL A O 1
ATOM 681 N N . HIS A 1 88 ? -26.057 5.770 30.532 1.00 84.25 88 HIS A N 1
ATOM 682 C CA . HIS A 1 88 ? -26.200 5.194 29.189 1.00 84.25 88 HIS A CA 1
ATOM 683 C C . HIS A 1 88 ? -26.494 6.256 28.124 1.00 84.25 88 HIS A C 1
ATOM 685 O O . HIS A 1 88 ? -25.848 6.269 27.082 1.00 84.25 88 HIS A O 1
ATOM 691 N N . ARG A 1 89 ? -27.435 7.171 28.392 1.00 82.81 89 ARG A N 1
ATOM 692 C CA . ARG A 1 89 ? -27.834 8.222 27.440 1.00 82.81 89 ARG A CA 1
ATOM 693 C C . ARG A 1 89 ? -26.712 9.223 27.155 1.00 82.81 89 ARG A C 1
ATOM 695 O O . ARG A 1 89 ? -26.675 9.807 26.077 1.00 82.81 89 ARG A O 1
ATOM 702 N N . LYS A 1 90 ? -25.815 9.440 28.121 1.00 85.31 90 LYS A N 1
ATOM 703 C CA . LYS A 1 90 ? -24.727 10.428 28.032 1.00 85.31 90 LYS A CA 1
ATOM 704 C C . LYS A 1 90 ? -23.393 9.846 27.567 1.00 85.31 90 LYS A C 1
ATOM 706 O O . LYS A 1 90 ? -22.497 10.612 27.215 1.00 85.31 90 LYS A O 1
ATOM 711 N N . ILE A 1 91 ? -23.224 8.524 27.597 1.00 86.31 91 ILE A N 1
ATOM 712 C CA . ILE A 1 91 ? -21.972 7.885 27.192 1.00 86.31 91 ILE A CA 1
ATOM 713 C C . ILE A 1 91 ? -21.766 8.050 25.680 1.00 86.31 91 ILE A C 1
ATOM 715 O O . ILE A 1 91 ? -22.698 7.882 24.899 1.00 86.31 91 ILE A O 1
ATOM 719 N N . GLN A 1 92 ? -20.544 8.371 25.252 1.00 88.38 92 GLN A N 1
ATOM 720 C CA . GLN A 1 92 ? -20.199 8.470 23.829 1.00 88.38 92 GLN A CA 1
ATOM 721 C C . GLN A 1 92 ? -19.286 7.284 23.490 1.00 88.38 92 GLN A C 1
ATOM 723 O O . GLN A 1 92 ? -18.072 7.337 23.727 1.00 88.38 92 GLN A O 1
ATOM 728 N N . PRO A 1 93 ? -19.867 6.159 23.038 1.00 86.44 93 PRO A N 1
ATOM 729 C CA . PRO A 1 93 ? -19.110 4.945 22.814 1.00 86.44 93 PRO A CA 1
ATOM 730 C C . PRO A 1 93 ? -18.181 5.083 21.602 1.00 86.44 93 PRO A C 1
ATOM 732 O O . PRO A 1 93 ? -18.603 5.492 20.524 1.00 86.44 93 PRO A O 1
ATOM 735 N N . ILE A 1 94 ? -16.926 4.669 21.760 1.00 87.56 94 ILE A N 1
ATOM 736 C CA . ILE A 1 94 ? -15.954 4.523 20.675 1.00 87.56 94 ILE A CA 1
ATOM 737 C C . ILE A 1 94 ? -15.689 3.042 20.411 1.00 87.56 94 ILE A C 1
ATOM 739 O O . ILE A 1 94 ? -15.536 2.234 21.335 1.00 87.56 94 ILE A O 1
ATOM 743 N N . ALA A 1 95 ? -15.648 2.670 19.135 1.00 86.44 95 ALA A N 1
ATOM 744 C CA . ALA A 1 95 ? -15.307 1.314 18.736 1.00 86.44 95 ALA A CA 1
ATOM 745 C C . ALA A 1 95 ? -13.835 1.012 19.051 1.00 86.44 95 ALA A C 1
ATOM 747 O O . ALA A 1 95 ? -12.968 1.886 18.985 1.00 86.44 95 ALA A O 1
ATOM 748 N N . ARG A 1 96 ? -13.545 -0.252 19.371 1.00 85.44 96 ARG A N 1
ATOM 749 C CA . ARG A 1 96 ? -12.162 -0.732 19.440 1.00 85.44 96 ARG A CA 1
ATOM 750 C C . ARG A 1 96 ? -11.575 -0.790 18.025 1.00 85.44 96 ARG A C 1
ATOM 752 O O . ARG A 1 96 ? -12.308 -1.121 17.096 1.00 85.44 96 ARG A O 1
ATOM 759 N N . PRO A 1 97 ? -10.265 -0.563 17.848 1.00 83.62 97 PRO A N 1
ATOM 760 C CA . PRO A 1 97 ? -9.602 -0.638 16.545 1.00 83.62 97 PRO A CA 1
ATOM 761 C C . PRO A 1 97 ? -9.387 -2.088 16.066 1.00 83.62 97 PRO A C 1
ATOM 763 O O . PRO A 1 97 ? -8.347 -2.415 15.508 1.00 83.62 97 PRO A O 1
ATOM 766 N N . THR A 1 98 ? -10.360 -2.980 16.269 1.00 82.12 98 THR A N 1
ATOM 767 C CA . THR A 1 98 ? -10.277 -4.399 15.876 1.00 82.12 98 THR A CA 1
ATOM 768 C C . THR A 1 98 ? -10.289 -4.606 14.364 1.00 82.12 98 THR A C 1
ATOM 770 O O . THR A 1 98 ? -9.926 -5.675 13.904 1.00 82.12 98 THR A O 1
ATOM 773 N N . SER A 1 99 ? -10.689 -3.601 13.580 1.00 80.88 99 SER A N 1
ATOM 774 C CA . SER A 1 99 ? -10.587 -3.618 12.115 1.00 80.88 99 SER A CA 1
ATOM 775 C C . SER A 1 99 ? -9.236 -3.123 11.589 1.00 80.88 99 SER A C 1
ATOM 777 O O . SER A 1 99 ? -9.000 -3.178 10.388 1.00 80.88 99 SER A O 1
ATOM 779 N N . LEU A 1 100 ? -8.387 -2.559 12.456 1.00 79.31 100 LEU A N 1
ATOM 780 C CA . LEU A 1 100 ? -7.096 -1.967 12.081 1.00 79.31 100 LEU A CA 1
ATOM 781 C C . LEU A 1 100 ? -5.911 -2.869 12.441 1.00 79.31 100 LEU A C 1
ATOM 783 O O . LEU A 1 100 ? -4.779 -2.585 12.060 1.00 79.31 100 LEU A O 1
ATOM 787 N N . THR A 1 101 ? -6.147 -3.927 13.215 1.00 82.06 101 THR A N 1
ATOM 788 C CA . THR A 1 101 ? -5.118 -4.877 13.630 1.00 82.06 101 THR A CA 1
ATOM 789 C C . THR A 1 101 ? -5.724 -6.259 13.811 1.00 82.06 101 THR A C 1
ATOM 791 O O . THR A 1 101 ? -6.740 -6.408 14.487 1.00 82.06 101 THR A O 1
ATOM 794 N N . ASP A 1 102 ? -5.054 -7.272 13.268 1.00 83.81 102 ASP A N 1
ATOM 795 C CA . ASP A 1 102 ? -5.404 -8.676 13.508 1.00 83.81 102 ASP A CA 1
ATOM 796 C C . ASP A 1 102 ? -5.025 -9.124 14.927 1.00 83.81 102 ASP A C 1
ATOM 798 O O . ASP A 1 102 ? -5.628 -10.034 15.489 1.00 83.81 102 ASP A O 1
ATOM 802 N N . ASP A 1 103 ? -4.048 -8.443 15.538 1.00 87.12 103 ASP A N 1
ATOM 803 C CA . ASP A 1 103 ? -3.608 -8.688 16.909 1.00 87.12 103 ASP A CA 1
ATOM 804 C C . ASP A 1 103 ? -3.978 -7.501 17.803 1.00 87.12 103 ASP A C 1
ATOM 806 O O . ASP A 1 103 ? -3.219 -6.540 17.991 1.00 87.12 103 ASP A O 1
ATOM 810 N N . TYR A 1 104 ? -5.196 -7.556 18.341 1.00 86.88 104 TYR A N 1
ATOM 811 C CA . TYR A 1 104 ? -5.679 -6.565 19.298 1.00 86.88 104 TYR A CA 1
ATOM 812 C C . TYR A 1 104 ? -4.908 -6.613 20.624 1.00 86.88 104 TYR A C 1
ATOM 814 O O . TYR A 1 104 ? -4.771 -5.580 21.280 1.00 86.88 104 TYR A O 1
ATOM 822 N N . ASN A 1 105 ? -4.398 -7.778 21.033 1.00 89.44 105 ASN A N 1
ATOM 823 C CA . ASN A 1 105 ? -3.700 -7.918 22.309 1.00 89.44 105 ASN A CA 1
ATOM 824 C C . ASN A 1 105 ? -2.367 -7.172 22.269 1.00 89.44 105 ASN A C 1
ATOM 826 O O . ASN A 1 105 ? -2.133 -6.323 23.131 1.00 89.44 105 ASN A O 1
ATOM 830 N N . SER A 1 106 ? -1.558 -7.394 21.227 1.00 90.00 106 SER A N 1
ATOM 831 C CA . SER A 1 106 ? -0.304 -6.658 21.029 1.00 90.00 106 SER A CA 1
ATOM 832 C C . SER A 1 106 ? -0.546 -5.158 20.866 1.00 90.00 106 SER A C 1
ATOM 834 O O . SER A 1 106 ? 0.148 -4.346 21.482 1.00 90.00 106 SER A O 1
ATOM 836 N N . TYR A 1 107 ? -1.578 -4.769 20.104 1.00 90.56 107 TYR A N 1
ATOM 837 C CA . TYR A 1 107 ? -1.987 -3.366 20.007 1.00 90.56 107 TYR A CA 1
ATOM 838 C C . TYR A 1 107 ? -2.302 -2.779 21.388 1.00 90.56 107 TYR A C 1
ATOM 840 O O . TYR A 1 107 ? -1.761 -1.740 21.764 1.00 90.56 107 TYR A O 1
ATOM 848 N N . SER A 1 108 ? -3.161 -3.447 22.162 1.00 91.69 108 SER A N 1
ATOM 849 C CA . SER A 1 108 ? -3.629 -2.958 23.458 1.00 91.69 108 SER A CA 1
ATOM 850 C C . SER A 1 108 ? -2.513 -2.908 24.497 1.00 91.69 108 SER A C 1
ATOM 852 O O . SER A 1 108 ? -2.568 -2.076 25.402 1.00 91.69 108 SER A O 1
ATOM 854 N N . GLU A 1 109 ? -1.537 -3.806 24.418 1.00 93.81 109 GLU A N 1
ATOM 855 C CA . GLU A 1 109 ? -0.348 -3.794 25.263 1.00 93.81 109 GLU A CA 1
ATOM 856 C C . GLU A 1 109 ? 0.538 -2.587 24.947 1.00 93.81 109 GLU A C 1
ATOM 858 O O . GLU A 1 109 ? 0.783 -1.779 25.840 1.00 93.81 109 GLU A O 1
ATOM 863 N N . LYS A 1 110 ? 0.910 -2.388 23.676 1.00 92.69 110 LYS A N 1
ATOM 864 C CA . LYS A 1 110 ? 1.731 -1.246 23.236 1.00 92.69 110 LYS A CA 1
ATOM 865 C C . LYS A 1 110 ? 1.055 0.097 23.498 1.00 92.69 110 LYS A C 1
ATOM 867 O O . LYS A 1 110 ? 1.684 1.017 24.010 1.00 92.69 110 LYS A O 1
ATOM 872 N N . PHE A 1 111 ? -0.238 0.198 23.197 1.00 93.00 111 PHE A N 1
ATOM 873 C CA . PHE A 1 111 ? -1.027 1.404 23.437 1.00 93.00 111 PHE A CA 1
ATOM 874 C C . PHE A 1 111 ? -1.010 1.800 24.919 1.00 93.00 111 PHE A C 1
ATOM 876 O O . PHE A 1 111 ? -0.741 2.951 25.251 1.00 93.00 111 PHE A O 1
ATOM 883 N N . ARG A 1 112 ? -1.252 0.838 25.824 1.00 94.38 112 ARG A N 1
ATOM 884 C CA . ARG A 1 112 ? -1.196 1.085 27.273 1.00 94.38 112 ARG A CA 1
ATOM 885 C C . ARG A 1 112 ? 0.218 1.393 27.743 1.00 94.38 112 ARG A C 1
ATOM 887 O O . ARG A 1 112 ? 0.373 2.271 28.579 1.00 94.38 112 ARG A O 1
ATOM 894 N N . TYR A 1 113 ? 1.219 0.701 27.203 1.00 94.50 113 TYR A N 1
ATOM 895 C CA . TYR A 1 113 ? 2.619 0.942 27.526 1.00 94.50 113 TYR A CA 1
ATOM 896 C C . TYR A 1 113 ? 3.014 2.399 27.255 1.00 94.50 113 TYR A C 1
ATOM 898 O O . TYR A 1 113 ? 3.464 3.062 28.181 1.00 94.50 113 TYR A O 1
ATOM 906 N N . TYR A 1 114 ? 2.762 2.928 26.051 1.00 94.19 114 TYR A N 1
ATOM 907 C CA . TYR A 1 114 ? 3.104 4.322 25.728 1.00 94.19 114 TYR A CA 1
ATOM 908 C C . TYR A 1 114 ? 2.308 5.339 26.557 1.00 94.19 114 TYR A C 1
ATOM 910 O O . TYR A 1 114 ? 2.847 6.364 26.956 1.00 94.19 114 TYR A O 1
ATOM 918 N N . ILE A 1 115 ? 1.040 5.055 26.873 1.00 93.38 115 ILE A N 1
ATOM 919 C CA . ILE A 1 115 ? 0.255 5.923 27.765 1.00 93.38 115 ILE A CA 1
ATOM 920 C C . ILE A 1 115 ? 0.821 5.920 29.187 1.00 93.38 115 ILE A C 1
ATOM 922 O O . ILE A 1 115 ? 0.918 6.975 29.805 1.00 93.38 115 ILE A O 1
ATOM 926 N N . TYR A 1 116 ? 1.171 4.756 29.732 1.00 94.50 116 TYR A N 1
ATOM 927 C CA . TYR A 1 116 ? 1.722 4.669 31.083 1.00 94.50 116 TYR A CA 1
ATOM 928 C C . TYR A 1 116 ? 3.127 5.235 31.176 1.00 94.50 116 TYR A C 1
ATOM 930 O O . TYR A 1 116 ? 3.455 5.833 32.194 1.00 94.50 116 TYR A O 1
ATOM 938 N N . GLU A 1 117 ? 3.929 5.087 30.128 1.00 93.06 117 GLU A N 1
ATOM 939 C CA . GLU A 1 117 ? 5.239 5.717 30.053 1.00 93.06 117 GLU A CA 1
ATOM 940 C C . GLU A 1 117 ? 5.102 7.246 30.038 1.00 93.06 117 GLU A C 1
ATOM 942 O O . GLU A 1 117 ? 5.754 7.898 30.841 1.00 93.06 117 GLU A O 1
ATOM 947 N N . TYR A 1 118 ? 4.137 7.811 29.308 1.00 92.19 118 TYR A N 1
ATOM 948 C CA . TYR A 1 118 ? 3.839 9.245 29.391 1.00 92.19 118 TYR A CA 1
ATOM 949 C C . TYR A 1 118 ? 3.317 9.705 30.768 1.00 92.19 118 TYR A C 1
ATOM 951 O O . TYR A 1 118 ? 3.708 10.758 31.258 1.00 92.19 118 TYR A O 1
ATOM 959 N N . ILE A 1 119 ? 2.399 8.955 31.393 1.00 92.31 119 ILE A N 1
ATOM 960 C CA . ILE A 1 119 ? 1.749 9.376 32.653 1.00 92.31 119 ILE A CA 1
ATOM 961 C C . ILE A 1 119 ? 2.662 9.188 33.874 1.00 92.31 119 ILE A C 1
ATOM 963 O O . ILE A 1 119 ? 2.582 9.970 34.819 1.00 92.31 119 ILE A O 1
ATOM 967 N N . TYR A 1 120 ? 3.464 8.122 33.893 1.00 94.06 120 TYR A N 1
ATOM 968 C CA . TYR A 1 120 ? 4.217 7.678 35.073 1.00 94.06 120 TYR A CA 1
ATOM 969 C C . TYR A 1 120 ? 5.730 7.576 34.845 1.00 94.06 120 TYR A C 1
ATOM 971 O O . TYR A 1 120 ? 6.450 7.192 35.768 1.00 94.06 120 TYR A O 1
ATOM 979 N N . GLY A 1 121 ? 6.208 7.832 33.627 1.00 88.69 121 GLY A N 1
ATOM 980 C CA . GLY A 1 121 ? 7.627 7.834 33.292 1.00 88.69 121 GLY A CA 1
ATOM 981 C C . GLY A 1 121 ? 8.334 9.110 33.743 1.00 88.69 121 GLY A C 1
ATOM 982 O O . GLY A 1 121 ? 7.930 9.766 34.698 1.00 88.69 121 GLY A O 1
ATOM 983 N N . ASN A 1 122 ? 9.439 9.428 33.073 1.00 86.44 122 ASN A N 1
ATOM 984 C CA . ASN A 1 122 ? 10.241 10.607 33.387 1.00 86.44 122 ASN A CA 1
ATOM 985 C C . ASN A 1 122 ? 9.603 11.890 32.819 1.00 86.44 122 ASN A C 1
ATOM 987 O O . ASN A 1 122 ? 8.996 11.856 31.750 1.00 86.44 122 ASN A O 1
ATOM 991 N N . ASP A 1 123 ? 9.823 13.027 33.478 1.00 81.38 123 ASP A N 1
ATOM 992 C CA . ASP A 1 123 ? 9.267 14.331 33.084 1.00 81.38 123 ASP A CA 1
ATOM 993 C C . ASP A 1 123 ? 9.790 14.829 31.719 1.00 81.38 123 ASP A C 1
ATOM 995 O O . ASP A 1 123 ? 9.191 15.704 31.097 1.00 81.38 123 ASP A O 1
ATOM 999 N N . ASP A 1 124 ? 10.889 14.253 31.224 1.00 87.19 124 ASP A N 1
ATOM 1000 C CA . ASP A 1 124 ? 11.516 14.609 29.945 1.00 87.19 124 ASP A CA 1
ATOM 1001 C C . ASP A 1 124 ? 10.812 14.004 28.709 1.00 87.19 124 ASP A C 1
ATOM 1003 O O . ASP A 1 124 ? 11.283 14.171 27.580 1.00 87.19 124 ASP A O 1
ATOM 1007 N N . ILE A 1 125 ? 9.713 13.261 28.889 1.00 87.12 125 ILE A N 1
ATOM 1008 C CA . ILE A 1 125 ? 8.997 12.614 27.783 1.00 87.12 125 ILE A CA 1
ATOM 1009 C C . ILE A 1 125 ? 8.162 13.643 27.014 1.00 87.12 125 ILE A C 1
ATOM 1011 O O . ILE A 1 125 ? 7.205 14.215 27.533 1.00 87.12 125 ILE A O 1
ATOM 1015 N N . ASP A 1 126 ? 8.479 13.828 25.730 1.00 89.75 126 ASP A N 1
ATOM 1016 C CA . ASP A 1 126 ? 7.694 14.675 24.830 1.00 89.75 126 ASP A CA 1
ATOM 1017 C C . ASP A 1 126 ? 6.328 14.020 24.508 1.00 89.75 126 ASP A C 1
ATOM 1019 O O . ASP A 1 126 ? 6.290 12.937 23.904 1.00 89.75 126 ASP A O 1
ATOM 1023 N N . PRO A 1 127 ? 5.188 14.672 24.829 1.00 89.19 127 PRO A N 1
ATOM 1024 C CA . PRO A 1 127 ? 3.864 14.170 24.470 1.00 89.19 127 PRO A CA 1
ATOM 1025 C C . PRO A 1 127 ? 3.700 13.905 22.966 1.00 89.19 127 PRO A C 1
ATOM 1027 O O . PRO A 1 127 ? 2.965 12.995 22.575 1.00 89.19 127 PRO A O 1
ATOM 1030 N N . LEU A 1 128 ? 4.357 14.693 22.105 1.00 90.06 128 LEU A N 1
ATOM 1031 C CA . LEU A 1 128 ? 4.258 14.533 20.652 1.00 90.06 128 LEU A CA 1
ATOM 1032 C C . LEU A 1 128 ? 4.933 13.245 20.170 1.00 90.06 128 LEU A C 1
ATOM 1034 O O . LEU A 1 128 ? 4.403 12.585 19.273 1.00 90.06 128 LEU A O 1
ATOM 1038 N N . ASP A 1 129 ? 6.052 12.855 20.784 1.00 89.81 129 ASP A N 1
ATOM 1039 C CA . ASP A 1 129 ? 6.735 11.596 20.479 1.00 89.81 129 ASP A CA 1
ATOM 1040 C C . ASP A 1 129 ? 5.862 10.393 20.864 1.00 89.81 129 ASP A C 1
ATOM 1042 O O . ASP A 1 129 ? 5.667 9.475 20.061 1.00 89.81 129 ASP A O 1
ATOM 1046 N N . MET A 1 130 ? 5.230 10.431 22.041 1.00 91.31 130 MET A N 1
ATOM 1047 C CA . MET A 1 130 ? 4.321 9.361 22.473 1.00 91.31 130 MET A CA 1
ATOM 1048 C C . MET A 1 130 ? 3.078 9.246 21.605 1.00 91.31 130 MET A C 1
ATOM 1050 O O . MET A 1 130 ? 2.685 8.141 21.225 1.00 91.31 130 MET A O 1
ATOM 1054 N N . LEU A 1 131 ? 2.487 10.376 21.218 1.00 90.81 131 LEU A N 1
ATOM 1055 C CA . LEU A 1 131 ? 1.379 10.378 20.267 1.00 90.81 131 LEU A CA 1
ATOM 1056 C C . LEU A 1 131 ? 1.797 9.804 18.908 1.00 90.81 131 LEU A C 1
ATOM 1058 O O . LEU A 1 131 ? 1.030 9.039 18.317 1.00 90.81 131 LEU A O 1
ATOM 1062 N N . SER A 1 132 ? 3.008 10.110 18.429 1.00 89.56 132 SER A N 1
ATOM 1063 C CA . SER A 1 132 ? 3.540 9.517 17.196 1.00 89.56 132 SER A CA 1
ATOM 1064 C C . SER A 1 132 ? 3.684 8.003 17.327 1.00 89.56 132 SER A C 1
ATOM 1066 O O . SER A 1 132 ? 3.201 7.276 16.462 1.00 89.56 132 SER A O 1
ATOM 1068 N N . LYS A 1 133 ? 4.272 7.515 18.427 1.00 90.81 133 LYS A N 1
ATOM 1069 C CA . LYS A 1 133 ? 4.433 6.079 18.704 1.00 90.81 133 LYS A CA 1
ATOM 1070 C C . LYS A 1 133 ? 3.095 5.349 18.763 1.00 90.81 133 LYS A C 1
ATOM 1072 O O . LYS A 1 133 ? 2.968 4.272 18.189 1.00 90.81 133 LYS A O 1
ATOM 1077 N N . ILE A 1 134 ? 2.088 5.946 19.406 1.00 90.69 134 ILE A N 1
ATOM 1078 C CA . ILE A 1 134 ? 0.721 5.409 19.471 1.00 90.69 134 ILE A CA 1
ATOM 1079 C C . ILE A 1 134 ? 0.097 5.323 18.073 1.00 90.69 134 ILE A C 1
ATOM 1081 O O . ILE A 1 134 ? -0.493 4.300 17.722 1.00 90.69 134 ILE A O 1
ATOM 1085 N N . ASN A 1 135 ? 0.239 6.373 17.262 1.00 88.50 135 ASN A N 1
ATOM 1086 C CA . ASN A 1 135 ? -0.282 6.385 15.898 1.00 88.50 135 ASN A CA 1
ATOM 1087 C C . ASN A 1 135 ? 0.418 5.329 15.020 1.00 88.50 135 ASN A C 1
ATOM 1089 O O . ASN A 1 135 ? -0.240 4.578 14.296 1.00 88.50 135 ASN A O 1
ATOM 1093 N N . ASP A 1 136 ? 1.739 5.198 15.155 1.00 88.44 136 ASP A N 1
ATOM 1094 C CA . ASP A 1 136 ? 2.567 4.251 14.403 1.00 88.44 136 ASP A CA 1
ATOM 1095 C C . ASP A 1 136 ? 2.257 2.773 14.715 1.00 88.44 136 ASP A C 1
ATOM 1097 O O . ASP A 1 136 ? 2.618 1.908 13.918 1.00 88.44 136 ASP A O 1
ATOM 1101 N N . ILE A 1 137 ? 1.526 2.447 15.795 1.00 88.25 137 ILE A N 1
ATOM 1102 C CA . ILE A 1 137 ? 1.092 1.060 16.069 1.00 88.25 137 ILE A CA 1
ATOM 1103 C C . ILE A 1 137 ? 0.241 0.510 14.912 1.00 88.25 137 ILE A C 1
ATOM 1105 O O . ILE A 1 137 ? 0.357 -0.667 14.570 1.00 88.25 137 ILE A O 1
ATOM 1109 N N . THR A 1 138 ? -0.611 1.350 14.313 1.00 84.06 138 THR A N 1
ATOM 1110 C CA . THR A 1 138 ? -1.546 0.952 13.238 1.00 84.06 138 THR A CA 1
ATOM 1111 C C . THR A 1 138 ? -1.307 1.687 11.926 1.00 84.06 138 THR A C 1
ATOM 1113 O O . THR A 1 138 ? -1.745 1.225 10.874 1.00 84.06 138 THR A O 1
ATOM 1116 N N . TYR A 1 139 ? -0.612 2.824 11.958 1.00 84.56 139 TYR A N 1
ATOM 1117 C CA . TYR A 1 139 ? -0.392 3.630 10.771 1.00 84.56 139 TYR A CA 1
ATOM 1118 C C . TYR A 1 139 ? 0.722 3.051 9.891 1.00 84.56 139 TYR A C 1
ATOM 1120 O O . TYR A 1 139 ? 1.870 2.906 10.315 1.00 84.56 139 TYR A O 1
ATOM 1128 N N . PHE A 1 140 ? 0.392 2.766 8.631 1.00 82.00 140 PHE A N 1
ATOM 1129 C CA . PHE A 1 140 ? 1.380 2.416 7.617 1.00 82.00 140 PHE A CA 1
ATOM 1130 C C . PHE A 1 140 ? 1.972 3.680 7.005 1.00 82.00 140 PHE A C 1
ATOM 1132 O O . PHE A 1 140 ? 1.301 4.453 6.317 1.00 82.00 140 PHE A O 1
ATOM 1139 N N . ASN A 1 141 ? 3.258 3.873 7.256 1.00 81.75 141 ASN A N 1
ATOM 1140 C CA . ASN A 1 141 ? 4.020 4.996 6.758 1.00 81.75 141 ASN A CA 1
ATOM 1141 C C . ASN A 1 141 ? 4.349 4.794 5.271 1.00 81.75 141 ASN A C 1
ATOM 1143 O O . ASN A 1 141 ? 4.740 3.712 4.835 1.00 81.75 141 ASN A O 1
ATOM 1147 N N . TYR A 1 142 ? 4.220 5.867 4.496 1.00 83.12 142 TYR A N 1
ATOM 1148 C CA . TYR A 1 142 ? 4.667 5.946 3.111 1.00 83.12 142 TYR A CA 1
ATOM 1149 C C . TYR A 1 142 ? 5.286 7.324 2.875 1.00 83.12 142 TYR A C 1
ATOM 1151 O O . TYR A 1 142 ? 4.935 8.310 3.531 1.00 83.12 142 TYR A O 1
ATOM 1159 N N . ILE A 1 143 ? 6.239 7.399 1.953 1.00 82.81 143 ILE A N 1
ATOM 1160 C CA . ILE A 1 143 ? 6.760 8.685 1.491 1.00 82.81 143 ILE A CA 1
ATOM 1161 C C . ILE A 1 143 ? 5.684 9.270 0.582 1.00 82.81 143 ILE A C 1
ATOM 1163 O O . ILE A 1 143 ? 5.120 8.527 -0.201 1.00 82.81 143 ILE A O 1
ATOM 1167 N N . SER A 1 144 ? 5.371 10.561 0.697 1.00 82.25 144 SER A N 1
ATOM 1168 C CA . SER A 1 144 ? 4.488 11.245 -0.254 1.00 82.25 144 SER A CA 1
ATOM 1169 C C . SER A 1 144 ? 5.245 12.365 -0.942 1.00 82.25 144 SER A C 1
ATOM 1171 O O . SER A 1 144 ? 6.020 13.088 -0.309 1.00 82.25 144 SER A O 1
ATOM 1173 N N . ILE A 1 145 ? 4.987 12.535 -2.235 1.00 76.50 145 ILE A N 1
ATOM 1174 C CA . ILE A 1 145 ? 5.541 13.630 -3.035 1.00 76.50 145 ILE A CA 1
ATOM 1175 C C . ILE A 1 145 ? 4.772 14.933 -2.748 1.00 76.50 145 ILE A C 1
ATOM 1177 O O . ILE A 1 145 ? 5.285 16.038 -2.950 1.00 76.50 145 ILE A O 1
ATOM 1181 N N . LYS A 1 146 ? 3.538 14.831 -2.231 1.00 74.56 146 LYS A N 1
ATOM 1182 C CA . LYS A 1 146 ? 2.689 15.993 -1.955 1.00 74.56 146 LYS A CA 1
ATOM 1183 C C . LYS A 1 146 ? 3.230 16.828 -0.794 1.00 74.56 146 LYS A C 1
ATOM 1185 O O . LYS A 1 146 ? 3.689 16.354 0.242 1.00 74.56 146 LYS A O 1
ATOM 1190 N N . THR A 1 147 ? 3.144 18.137 -0.994 1.00 56.53 147 THR A N 1
ATOM 1191 C CA . THR A 1 147 ? 4.018 19.169 -0.425 1.00 56.53 147 THR A CA 1
ATOM 1192 C C . THR A 1 147 ? 3.914 19.417 1.075 1.00 56.53 147 THR A C 1
ATOM 1194 O O . THR A 1 147 ? 4.742 20.171 1.595 1.00 56.53 147 THR A O 1
ATOM 1197 N N . LYS A 1 148 ? 2.931 18.830 1.764 1.00 57.72 148 LYS A N 1
ATOM 1198 C CA . LYS A 1 148 ? 2.508 19.318 3.078 1.00 57.72 148 LYS A CA 1
ATOM 1199 C C . LYS A 1 148 ? 3.342 18.775 4.247 1.00 57.72 148 LYS A C 1
ATOM 1201 O O . LYS A 1 148 ? 3.443 19.479 5.242 1.00 57.72 148 LYS A O 1
ATOM 1206 N N . TYR A 1 149 ? 3.980 17.601 4.121 1.00 54.97 149 TYR A N 1
ATOM 1207 C CA . TYR A 1 149 ? 4.602 16.944 5.290 1.00 54.97 149 TYR A CA 1
ATOM 1208 C C . TYR A 1 149 ? 5.919 16.175 5.057 1.00 54.97 149 TYR A C 1
ATOM 1210 O O . TYR A 1 149 ? 6.530 15.763 6.036 1.00 54.97 149 TYR A O 1
ATOM 1218 N N . SER A 1 150 ? 6.405 15.990 3.818 1.00 66.88 150 SER A N 1
ATOM 1219 C CA . SER A 1 150 ? 7.659 15.248 3.570 1.00 66.88 150 SER A CA 1
ATOM 1220 C C . SER A 1 150 ? 8.675 16.062 2.765 1.00 66.88 150 SER A C 1
ATOM 1222 O O . SER A 1 150 ? 8.472 16.354 1.585 1.00 66.88 150 SER A O 1
ATOM 1224 N N . SER A 1 151 ? 9.789 16.433 3.404 1.00 79.00 151 SER A N 1
ATOM 1225 C CA . SER A 1 151 ? 10.967 17.014 2.741 1.00 79.00 151 SER A CA 1
ATOM 1226 C C . SER A 1 151 ? 11.673 15.985 1.851 1.00 79.00 151 SER A C 1
ATOM 1228 O O . SER A 1 151 ? 12.112 16.319 0.753 1.00 79.00 151 SER A O 1
ATOM 1230 N N . LEU A 1 152 ? 11.700 14.719 2.278 1.00 85.06 152 LEU A N 1
ATOM 1231 C CA . LEU A 1 152 ? 12.324 13.611 1.552 1.00 85.06 152 LEU A CA 1
ATOM 1232 C C . LEU A 1 152 ? 11.637 13.327 0.214 1.00 85.06 152 LEU A C 1
ATOM 1234 O O . LEU A 1 152 ? 12.316 13.195 -0.802 1.00 85.06 152 LEU A O 1
ATOM 1238 N N . GLY A 1 153 ? 10.300 13.303 0.188 1.00 86.75 153 GLY A N 1
ATOM 1239 C CA . GLY A 1 153 ? 9.539 13.079 -1.045 1.00 86.75 153 GLY A CA 1
ATOM 1240 C C . GLY A 1 153 ? 9.867 14.099 -2.140 1.00 86.75 153 GLY A C 1
ATOM 1241 O O . GLY A 1 153 ? 10.036 13.737 -3.303 1.00 86.75 153 GLY A O 1
ATOM 1242 N N . LYS A 1 154 ? 10.053 15.370 -1.758 1.00 85.69 154 LYS A N 1
ATOM 1243 C CA . LYS A 1 154 ? 10.451 16.448 -2.679 1.00 85.69 154 LYS A CA 1
ATOM 1244 C C . LYS A 1 154 ? 11.869 16.267 -3.211 1.00 85.69 154 LYS A C 1
ATOM 1246 O O . LYS A 1 154 ? 12.096 16.508 -4.392 1.00 85.69 154 LYS A O 1
ATOM 1251 N N . ILE A 1 155 ? 12.810 15.859 -2.356 1.00 90.56 155 ILE A N 1
ATOM 1252 C CA . ILE A 1 155 ? 14.210 15.647 -2.748 1.00 90.56 155 ILE A CA 1
ATOM 1253 C C . ILE A 1 155 ? 14.284 14.551 -3.811 1.00 90.56 155 ILE A C 1
ATOM 1255 O O . ILE A 1 155 ? 14.769 14.800 -4.912 1.00 90.56 155 ILE A O 1
ATOM 1259 N N . PHE A 1 156 ? 13.733 13.372 -3.524 1.00 91.00 156 PHE A N 1
ATOM 1260 C CA . PHE A 1 156 ? 13.712 12.264 -4.480 1.00 91.00 156 PHE A CA 1
ATOM 1261 C C . PHE A 1 156 ? 12.923 12.607 -5.747 1.00 91.00 156 PHE A C 1
ATOM 1263 O O . PHE A 1 156 ? 13.411 12.377 -6.851 1.00 91.00 156 PHE A O 1
ATOM 1270 N N . GLY A 1 157 ? 11.753 13.241 -5.610 1.00 90.94 157 GLY A N 1
ATOM 1271 C CA . GLY A 1 157 ? 10.959 13.674 -6.758 1.00 90.94 157 GLY A CA 1
ATOM 1272 C C . GLY A 1 157 ? 11.700 14.666 -7.663 1.00 90.94 157 GLY A C 1
ATOM 1273 O O . GLY A 1 157 ? 11.600 14.561 -8.884 1.00 90.94 157 GLY A O 1
ATOM 1274 N N . SER A 1 158 ? 12.484 15.583 -7.086 1.00 91.75 158 SER A N 1
ATOM 1275 C CA . SER A 1 158 ? 13.336 16.526 -7.823 1.00 91.75 158 SER A CA 1
ATOM 1276 C C . SER A 1 158 ? 14.509 15.828 -8.520 1.00 91.75 158 SER A C 1
ATOM 1278 O O . SER A 1 158 ? 14.803 16.119 -9.682 1.00 91.75 158 SER A O 1
ATOM 1280 N N . ILE A 1 159 ? 15.147 14.862 -7.848 1.00 94.38 159 ILE A N 1
ATOM 1281 C CA . ILE A 1 159 ? 16.228 14.048 -8.424 1.00 94.38 159 ILE A CA 1
ATOM 1282 C C . ILE A 1 159 ? 15.717 13.292 -9.655 1.00 94.38 159 ILE A C 1
ATOM 1284 O O . ILE A 1 159 ? 16.299 13.407 -10.733 1.00 94.38 159 ILE A O 1
ATOM 1288 N N . TYR A 1 160 ? 14.602 12.573 -9.529 1.00 94.56 160 TYR A N 1
ATOM 1289 C CA . TYR A 1 160 ? 14.023 11.810 -10.634 1.00 94.56 160 TYR A CA 1
ATOM 1290 C C . TYR A 1 160 ? 13.575 12.699 -11.803 1.00 94.56 160 TYR A C 1
ATOM 1292 O O . TYR A 1 160 ? 13.772 12.328 -12.964 1.00 94.56 160 TYR A O 1
ATOM 1300 N N . LEU A 1 161 ? 13.053 13.897 -11.522 1.00 94.50 161 LEU A N 1
ATOM 1301 C CA . LEU A 1 161 ? 12.675 14.865 -12.553 1.00 94.50 161 LEU A CA 1
ATOM 1302 C C . LEU A 1 161 ? 13.910 15.362 -13.308 1.00 94.50 161 LEU A C 1
ATOM 1304 O O . LEU A 1 161 ? 13.921 15.388 -14.537 1.00 94.50 161 LEU A O 1
ATOM 1308 N N . THR A 1 162 ? 14.969 15.701 -12.572 1.00 96.12 162 THR A N 1
ATOM 1309 C CA . THR A 1 162 ? 16.240 16.158 -13.145 1.00 96.12 162 THR A CA 1
ATOM 1310 C C . THR A 1 162 ? 16.844 15.086 -14.049 1.00 96.12 162 THR A C 1
ATOM 1312 O O . THR A 1 162 ? 17.200 15.376 -15.189 1.00 96.12 162 THR A O 1
ATOM 1315 N N . ILE A 1 163 ? 16.895 13.830 -13.591 1.00 97.00 163 ILE A N 1
ATOM 1316 C CA . ILE A 1 163 ? 17.400 12.706 -14.393 1.00 97.00 163 ILE A CA 1
ATOM 1317 C C . ILE A 1 163 ? 16.543 12.506 -15.651 1.00 97.00 163 ILE A C 1
ATOM 1319 O O . ILE A 1 163 ? 17.088 12.339 -16.740 1.00 97.00 163 ILE A O 1
ATOM 1323 N N . SER A 1 164 ? 15.215 12.584 -15.535 1.00 96.44 164 SER A N 1
ATOM 1324 C CA . SER A 1 164 ? 14.308 12.451 -16.684 1.00 96.44 164 SER A CA 1
ATOM 1325 C C . SER A 1 164 ? 14.559 13.535 -17.739 1.00 96.44 164 SER A C 1
ATOM 1327 O O . SER A 1 164 ? 14.624 13.237 -18.931 1.00 96.44 164 SER A O 1
ATOM 1329 N N . ILE A 1 165 ? 14.768 14.785 -17.310 1.00 96.69 165 ILE A N 1
ATOM 1330 C CA . ILE A 1 165 ? 15.114 15.900 -18.203 1.00 96.69 165 ILE A CA 1
ATOM 1331 C C . ILE A 1 165 ? 16.466 15.650 -18.880 1.00 96.69 165 ILE A C 1
ATOM 1333 O O . ILE A 1 165 ? 16.577 15.838 -20.089 1.00 96.69 165 ILE A O 1
ATOM 1337 N N . LEU A 1 166 ? 17.480 15.186 -18.141 1.00 97.00 166 LEU A N 1
ATOM 1338 C CA . LEU A 1 166 ? 18.793 14.860 -18.709 1.00 97.00 166 LEU A CA 1
ATOM 1339 C C . LEU A 1 166 ? 18.704 13.758 -19.775 1.00 97.00 166 LEU A C 1
ATOM 1341 O O . LEU A 1 166 ? 19.329 13.882 -20.828 1.00 97.00 166 LEU A O 1
ATOM 1345 N N . ILE A 1 167 ? 17.890 12.721 -19.548 1.00 96.38 167 ILE A N 1
ATOM 1346 C CA . ILE A 1 167 ? 17.637 11.655 -20.530 1.00 96.38 167 ILE A CA 1
ATOM 1347 C C . ILE A 1 167 ? 16.990 12.233 -21.791 1.00 96.38 167 ILE A C 1
ATOM 1349 O O . ILE A 1 167 ? 17.460 11.968 -22.898 1.00 96.38 167 ILE A O 1
ATOM 1353 N N . ILE A 1 168 ? 15.963 13.073 -21.650 1.00 94.88 168 ILE A N 1
ATOM 1354 C CA . ILE A 1 168 ? 15.304 13.706 -22.800 1.00 94.88 168 ILE A CA 1
ATOM 1355 C C . ILE A 1 168 ? 16.283 14.608 -23.561 1.00 94.88 168 ILE A C 1
ATOM 1357 O O . ILE A 1 168 ? 16.378 14.502 -24.782 1.00 94.88 168 ILE A O 1
ATOM 1361 N N . LEU A 1 169 ? 17.061 15.444 -22.871 1.00 95.12 169 LEU A N 1
ATOM 1362 C CA . LEU A 1 169 ? 18.065 16.311 -23.497 1.00 95.12 169 LEU A CA 1
ATOM 1363 C C . LEU A 1 169 ? 19.160 15.507 -24.208 1.00 95.12 169 LEU A C 1
ATOM 1365 O O . LEU A 1 169 ? 19.622 15.908 -25.276 1.00 95.12 169 LEU A O 1
ATOM 1369 N N . SER A 1 170 ? 19.537 14.344 -23.670 1.00 94.19 170 SER A N 1
ATOM 1370 C CA . SER A 1 170 ? 20.531 13.476 -24.306 1.00 94.19 170 SER A CA 1
ATOM 1371 C C . SER A 1 170 ? 20.088 12.967 -25.683 1.00 94.19 170 SER A C 1
ATOM 1373 O O . SER A 1 170 ? 20.928 12.765 -26.560 1.00 94.19 170 SER A O 1
ATOM 1375 N N . SER A 1 171 ? 18.775 12.862 -25.928 1.00 92.69 171 SER A N 1
ATOM 1376 C CA . SER A 1 171 ? 18.238 12.466 -27.235 1.00 92.69 171 SER A CA 1
ATOM 1377 C C . SER A 1 171 ? 18.606 13.450 -28.354 1.00 92.69 171 SER A C 1
ATOM 1379 O O . SER A 1 171 ? 18.748 13.041 -29.507 1.00 92.69 171 SER A O 1
ATOM 1381 N N . CYS A 1 172 ? 18.853 14.728 -28.035 1.00 92.38 172 CYS A N 1
ATOM 1382 C CA . CYS A 1 172 ? 19.293 15.721 -29.014 1.00 92.38 172 CYS A CA 1
ATOM 1383 C C . CYS A 1 172 ? 20.658 15.364 -29.627 1.00 92.38 172 CYS A C 1
ATOM 1385 O O . CYS A 1 172 ? 20.897 15.649 -30.804 1.00 92.38 172 CYS A O 1
ATOM 1387 N N . PHE A 1 173 ? 21.541 14.691 -28.876 1.00 93.00 173 PHE A N 1
ATOM 1388 C CA . PHE A 1 173 ? 22.856 14.283 -29.378 1.00 93.00 173 PHE A CA 1
ATOM 1389 C C . PHE A 1 173 ? 22.775 13.222 -30.483 1.00 93.00 173 PHE A C 1
ATOM 1391 O O . PHE A 1 173 ? 23.665 13.184 -31.331 1.00 93.00 173 PHE A O 1
ATOM 1398 N N . LEU A 1 174 ? 21.689 12.439 -30.557 1.00 92.44 174 LEU A N 1
ATOM 1399 C CA . LEU A 1 174 ? 21.468 11.442 -31.619 1.00 92.44 174 LEU A CA 1
ATOM 1400 C C . LEU A 1 174 ? 21.352 12.065 -33.019 1.00 92.44 174 LEU A C 1
ATOM 1402 O O . LEU A 1 174 ? 21.589 11.401 -34.033 1.00 92.44 174 LEU A O 1
ATOM 1406 N N . TYR A 1 175 ? 20.970 13.341 -33.089 1.00 91.25 175 TYR A N 1
ATOM 1407 C CA . TYR A 1 175 ? 20.776 14.067 -34.344 1.00 91.25 175 TYR A CA 1
ATOM 1408 C C . TYR A 1 175 ? 21.957 14.971 -34.705 1.00 91.25 175 TYR A C 1
ATOM 1410 O O . TYR A 1 175 ? 22.009 15.497 -35.817 1.00 91.25 175 TYR A O 1
ATOM 1418 N N . ASN A 1 176 ? 22.928 15.126 -33.805 1.00 92.88 176 ASN A N 1
ATOM 1419 C CA . ASN A 1 176 ? 24.100 15.951 -34.044 1.00 92.88 176 ASN A CA 1
ATOM 1420 C C . ASN A 1 176 ? 25.167 15.167 -34.829 1.00 92.88 176 ASN A C 1
ATOM 1422 O O . ASN A 1 176 ? 25.663 14.134 -34.378 1.00 92.88 176 ASN A O 1
ATOM 1426 N N . LYS A 1 177 ? 25.559 15.697 -35.995 1.00 91.12 177 LYS A N 1
ATOM 1427 C CA . LYS A 1 177 ? 26.553 15.085 -36.894 1.00 91.12 177 LYS A CA 1
ATOM 1428 C C . LYS A 1 177 ? 27.898 14.827 -36.208 1.00 91.12 177 LYS A C 1
ATOM 1430 O O . LYS A 1 177 ? 28.521 13.806 -36.481 1.00 91.12 177 LYS A O 1
ATOM 1435 N N . ASN A 1 178 ? 28.306 15.693 -35.278 1.00 91.88 178 ASN A N 1
ATOM 1436 C CA . ASN A 1 178 ? 29.583 15.566 -34.569 1.00 91.88 178 ASN A CA 1
ATOM 1437 C C . ASN A 1 178 ? 29.637 14.323 -33.668 1.00 91.88 178 ASN A C 1
ATOM 1439 O O . ASN A 1 178 ? 30.719 13.818 -33.386 1.00 91.88 178 ASN A O 1
ATOM 1443 N N . PHE A 1 179 ? 28.479 13.815 -33.234 1.00 89.94 179 PHE A N 1
ATOM 1444 C CA . PHE A 1 179 ? 28.389 12.655 -32.349 1.00 89.94 179 PHE A CA 1
ATOM 1445 C C . PHE A 1 179 ? 27.944 11.373 -33.060 1.00 89.94 179 PHE A C 1
ATOM 1447 O O . PHE A 1 179 ? 27.870 10.320 -32.433 1.00 89.94 179 PHE A O 1
ATOM 1454 N N . GLN A 1 180 ? 27.686 11.424 -34.370 1.00 87.88 180 GLN A N 1
ATOM 1455 C CA . GLN A 1 180 ? 27.140 10.297 -35.130 1.00 87.88 180 GLN A CA 1
ATOM 1456 C C . GLN A 1 180 ? 28.006 9.028 -35.041 1.00 87.88 180 GLN A C 1
ATOM 1458 O O . GLN A 1 180 ? 27.465 7.924 -35.036 1.00 87.88 180 GLN A O 1
ATOM 1463 N N . PHE A 1 181 ? 29.330 9.175 -34.925 1.00 89.44 181 PHE A N 1
ATOM 1464 C CA . PHE A 1 181 ? 30.255 8.048 -34.782 1.00 89.44 181 PHE A CA 1
ATOM 1465 C C . PHE A 1 181 ? 29.980 7.221 -33.514 1.00 89.44 181 PHE A C 1
ATOM 1467 O O . PHE A 1 181 ? 29.913 5.993 -33.583 1.00 89.44 181 PHE A O 1
ATOM 1474 N N . TYR A 1 182 ? 29.733 7.886 -32.382 1.00 90.00 182 TYR A N 1
ATOM 1475 C CA . TYR A 1 182 ? 29.492 7.233 -31.090 1.00 90.00 182 TYR A CA 1
ATOM 1476 C C . TYR A 1 182 ? 28.152 6.490 -31.035 1.00 90.00 182 TYR A C 1
ATOM 1478 O O . TYR A 1 182 ? 28.019 5.505 -30.317 1.00 90.00 182 TYR A O 1
ATOM 1486 N N . TYR A 1 183 ? 27.170 6.921 -31.829 1.00 90.75 183 TYR A N 1
ATOM 1487 C CA . TYR A 1 183 ? 25.836 6.316 -31.877 1.00 90.75 183 TYR A CA 1
ATOM 1488 C C . TYR A 1 183 ? 25.654 5.324 -33.032 1.00 90.75 183 TYR A C 1
ATOM 1490 O O . TYR A 1 183 ? 24.530 4.909 -33.300 1.00 90.75 183 TYR A O 1
ATOM 1498 N N . SER A 1 184 ? 26.736 4.913 -33.699 1.00 90.44 184 SER A N 1
ATOM 1499 C CA .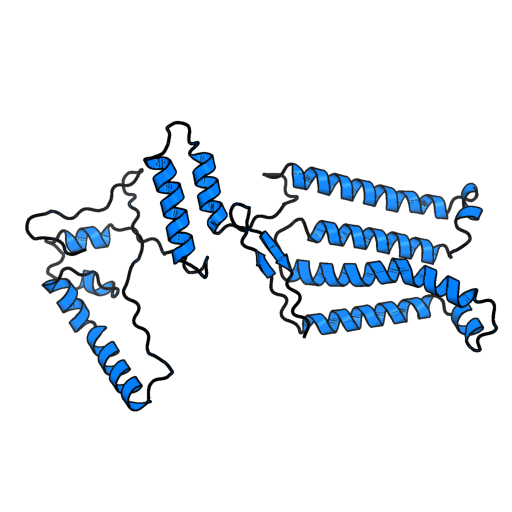 SER A 1 184 ? 26.694 4.022 -34.870 1.00 90.44 184 SER A CA 1
ATOM 1500 C C . SER A 1 184 ? 26.271 2.578 -34.562 1.00 90.44 184 SER A C 1
ATOM 1502 O O . SER A 1 184 ? 25.847 1.861 -35.470 1.00 90.44 184 SER A O 1
ATOM 1504 N N . PHE A 1 185 ? 26.355 2.149 -33.296 1.00 93.81 185 PHE A N 1
ATOM 1505 C CA . PHE A 1 185 ? 26.034 0.778 -32.894 1.00 93.81 185 PHE A CA 1
ATOM 1506 C C . PHE A 1 185 ? 24.547 0.433 -33.091 1.00 93.81 185 PHE A C 1
ATOM 1508 O O . PHE A 1 185 ? 24.231 -0.563 -33.743 1.00 93.81 185 PHE A O 1
ATOM 1515 N N . LEU A 1 186 ? 23.629 1.262 -32.583 1.00 92.94 186 LEU A N 1
ATOM 1516 C CA . LEU A 1 186 ? 22.180 1.090 -32.755 1.00 92.94 186 LEU A CA 1
ATOM 1517 C C . LEU A 1 186 ? 21.618 2.082 -33.775 1.00 92.94 186 LEU A C 1
ATOM 1519 O O . LEU A 1 186 ? 22.147 3.170 -33.986 1.00 92.94 186 LEU A O 1
ATOM 1523 N N . SER A 1 187 ? 20.489 1.722 -34.388 1.00 92.75 187 SER A N 1
ATOM 1524 C CA . SER A 1 187 ? 19.721 2.684 -35.183 1.00 92.75 187 SER A CA 1
ATOM 1525 C C . SER A 1 187 ? 19.149 3.795 -34.289 1.00 92.75 187 SER A C 1
ATOM 1527 O O . SER A 1 187 ? 18.921 3.582 -33.098 1.00 92.75 187 SER A O 1
ATOM 1529 N N . LYS A 1 188 ? 18.890 4.981 -34.853 1.00 92.69 188 LYS A N 1
ATOM 1530 C CA . LYS A 1 188 ? 18.332 6.120 -34.098 1.00 92.69 188 LYS A CA 1
ATOM 1531 C C . LYS A 1 188 ? 17.024 5.760 -33.384 1.00 92.69 188 LYS A C 1
ATOM 1533 O O . LYS A 1 188 ? 16.875 6.087 -32.213 1.00 92.69 188 LYS A O 1
ATOM 1538 N N . ASP A 1 189 ? 16.134 5.029 -34.054 1.00 92.62 189 ASP A N 1
ATOM 1539 C CA . ASP A 1 189 ? 14.861 4.574 -33.478 1.00 92.62 189 ASP A CA 1
ATOM 1540 C C . ASP A 1 189 ? 15.093 3.687 -32.247 1.00 92.62 189 ASP A C 1
ATOM 1542 O O . ASP A 1 189 ? 14.430 3.840 -31.228 1.00 92.62 189 ASP A O 1
ATOM 1546 N N . TYR A 1 190 ? 16.079 2.791 -32.312 1.00 94.81 190 TYR A N 1
ATOM 1547 C CA . TYR A 1 190 ? 16.446 1.908 -31.206 1.00 94.81 190 TYR A CA 1
ATOM 1548 C C . TYR A 1 190 ? 17.054 2.659 -30.028 1.00 94.81 190 TYR A C 1
ATOM 1550 O O . TYR A 1 190 ? 16.681 2.387 -28.892 1.00 94.81 190 TYR A O 1
ATOM 1558 N N . TRP A 1 191 ? 17.906 3.654 -30.283 1.00 95.75 191 TRP A N 1
ATOM 1559 C CA . TRP A 1 191 ? 18.373 4.546 -29.224 1.00 95.75 191 TRP A CA 1
ATOM 1560 C C . TRP A 1 191 ? 17.215 5.280 -28.542 1.00 95.75 191 TRP A C 1
ATOM 1562 O O . TRP A 1 191 ? 17.175 5.343 -27.316 1.00 95.75 191 TRP A O 1
ATOM 1572 N N . ILE A 1 192 ? 16.245 5.787 -29.308 1.00 95.06 192 ILE A N 1
ATOM 1573 C CA . ILE A 1 192 ? 15.059 6.456 -28.753 1.00 95.06 192 ILE A CA 1
ATOM 1574 C C . ILE A 1 192 ? 14.236 5.487 -27.896 1.00 95.06 192 ILE A C 1
ATOM 1576 O O . ILE A 1 192 ? 13.847 5.848 -26.787 1.00 95.06 192 ILE A O 1
ATOM 1580 N N . LEU A 1 193 ? 14.008 4.254 -28.362 1.00 95.75 193 LEU A N 1
ATOM 1581 C CA . LEU A 1 193 ? 13.300 3.227 -27.589 1.00 95.75 193 LEU A CA 1
ATOM 1582 C C . LEU A 1 193 ? 14.016 2.919 -26.269 1.00 95.75 193 LEU A C 1
ATOM 1584 O O . LEU A 1 193 ? 13.369 2.886 -25.225 1.00 95.75 193 LEU A O 1
ATOM 1588 N N . THR A 1 194 ? 15.343 2.788 -26.285 1.00 96.62 194 THR A N 1
ATOM 1589 C CA . THR A 1 194 ? 16.137 2.584 -25.067 1.00 96.62 194 THR A CA 1
ATOM 1590 C C . THR A 1 194 ? 16.011 3.762 -24.092 1.00 96.62 194 THR A C 1
ATOM 1592 O O . THR A 1 194 ? 15.832 3.541 -22.894 1.00 96.62 194 THR A O 1
ATOM 1595 N N . LEU A 1 195 ? 16.015 5.010 -24.578 1.00 96.81 195 LEU A N 1
ATOM 1596 C CA . LEU A 1 195 ? 15.787 6.194 -23.734 1.00 96.81 195 LEU A CA 1
ATOM 1597 C C . LEU A 1 195 ? 14.377 6.206 -23.118 1.00 96.81 195 LEU A C 1
ATOM 1599 O O . LEU A 1 195 ? 14.236 6.514 -21.935 1.00 96.81 195 LEU A O 1
ATOM 1603 N N . ILE A 1 196 ? 13.344 5.816 -23.876 1.00 97.00 196 ILE A N 1
ATOM 1604 C CA . ILE A 1 196 ? 11.977 5.645 -23.349 1.00 97.00 196 ILE A CA 1
ATOM 1605 C C . ILE A 1 196 ? 11.951 4.559 -22.266 1.00 97.00 196 ILE A C 1
ATOM 1607 O O . ILE A 1 196 ? 11.328 4.747 -21.222 1.00 97.00 196 ILE A O 1
ATOM 1611 N N . GLY A 1 197 ? 12.671 3.454 -22.472 1.00 97.50 197 GLY A N 1
ATOM 1612 C CA . GLY A 1 197 ? 12.820 2.399 -21.475 1.00 97.50 197 GLY A CA 1
ATOM 1613 C C . GLY A 1 197 ? 13.394 2.918 -20.154 1.00 97.50 197 GLY A C 1
ATOM 1614 O O . GLY A 1 197 ? 12.827 2.648 -19.097 1.00 97.50 197 GLY A O 1
ATOM 1615 N N . TYR A 1 198 ? 14.445 3.745 -20.192 1.00 97.50 198 TYR A N 1
ATOM 1616 C CA . TYR A 1 198 ? 14.989 4.376 -18.981 1.00 97.50 198 TYR A CA 1
ATOM 1617 C C . TYR A 1 198 ? 14.000 5.331 -18.299 1.00 97.50 198 TYR A C 1
ATOM 1619 O O . TYR A 1 198 ? 13.932 5.356 -17.070 1.00 97.50 198 TYR A O 1
ATOM 1627 N N . ILE A 1 199 ? 13.191 6.074 -19.064 1.00 97.62 199 ILE A N 1
ATOM 1628 C CA . ILE A 1 199 ? 12.109 6.895 -18.494 1.00 97.62 199 ILE A CA 1
ATOM 1629 C C . ILE A 1 199 ? 11.105 6.002 -17.755 1.00 97.62 199 ILE A C 1
ATOM 1631 O O . ILE A 1 199 ? 10.713 6.325 -16.636 1.00 97.62 199 ILE A O 1
ATOM 1635 N N . PHE A 1 200 ? 10.727 4.853 -18.321 1.00 97.25 200 PHE A N 1
ATOM 1636 C CA . PHE A 1 200 ? 9.828 3.909 -17.652 1.00 97.25 200 PHE A CA 1
ATOM 1637 C C . PHE A 1 200 ? 10.426 3.333 -16.364 1.00 97.25 200 PHE A C 1
ATOM 1639 O O . PHE A 1 200 ? 9.696 3.221 -15.379 1.00 97.25 200 PHE A O 1
ATOM 1646 N N . VAL A 1 201 ? 11.738 3.062 -16.311 1.00 96.56 201 VAL A N 1
ATOM 1647 C CA . VAL A 1 201 ? 12.413 2.692 -15.050 1.00 96.56 201 VAL A CA 1
ATOM 1648 C C . VAL A 1 201 ? 12.208 3.780 -13.993 1.00 96.56 201 VAL A C 1
ATOM 1650 O O . VAL A 1 201 ? 11.786 3.476 -12.879 1.00 96.56 201 VAL A O 1
ATOM 1653 N N . ILE A 1 202 ? 12.416 5.053 -14.337 1.00 95.81 202 ILE A N 1
ATOM 1654 C CA . ILE A 1 202 ? 12.220 6.168 -13.395 1.00 95.81 202 ILE A CA 1
ATOM 1655 C C . ILE A 1 202 ? 10.753 6.284 -12.964 1.00 95.81 202 ILE A C 1
ATOM 1657 O O . ILE A 1 202 ? 10.468 6.482 -11.783 1.00 95.81 202 ILE A O 1
ATOM 1661 N N . VAL A 1 203 ? 9.806 6.106 -13.889 1.00 94.19 203 VAL A N 1
ATOM 1662 C CA . VAL A 1 203 ? 8.370 6.080 -13.569 1.00 94.19 203 VAL A CA 1
ATOM 1663 C C . VAL A 1 203 ? 8.051 4.972 -12.563 1.00 94.19 203 VAL A C 1
ATOM 1665 O O . VAL A 1 203 ? 7.272 5.205 -11.640 1.00 94.19 203 VAL A O 1
ATOM 1668 N N . THR A 1 204 ? 8.683 3.796 -12.660 1.00 92.88 204 THR A N 1
ATOM 1669 C CA . THR A 1 204 ? 8.487 2.744 -11.648 1.00 92.88 204 THR A CA 1
ATOM 1670 C C . THR A 1 204 ? 8.969 3.159 -10.261 1.00 92.88 204 THR A C 1
ATOM 1672 O O . THR A 1 204 ? 8.302 2.838 -9.281 1.00 92.88 204 THR A O 1
ATOM 1675 N N . SER A 1 205 ? 10.061 3.925 -10.171 1.00 91.38 205 SER A N 1
ATOM 1676 C CA . SER A 1 205 ? 10.544 4.483 -8.903 1.00 91.38 205 SER A CA 1
ATOM 1677 C C . SER A 1 205 ? 9.587 5.532 -8.333 1.00 91.38 205 SER A C 1
ATOM 1679 O O . SER A 1 205 ? 9.377 5.567 -7.126 1.00 91.38 205 SER A O 1
ATOM 1681 N N . TYR A 1 206 ? 8.943 6.345 -9.177 1.00 89.38 206 TYR A N 1
ATOM 1682 C CA . TYR A 1 206 ? 7.900 7.276 -8.728 1.00 89.38 206 TYR A CA 1
ATOM 1683 C C . TYR A 1 206 ? 6.679 6.563 -8.140 1.00 89.38 206 TYR A C 1
ATOM 1685 O O . TYR A 1 206 ? 6.122 7.028 -7.147 1.00 89.38 206 TYR A O 1
ATOM 1693 N N . LEU A 1 207 ? 6.271 5.437 -8.729 1.00 89.69 207 LEU A N 1
ATOM 1694 C CA . LEU A 1 207 ? 5.129 4.655 -8.246 1.00 89.69 207 LEU A CA 1
ATOM 1695 C C . LEU A 1 207 ? 5.364 4.032 -6.857 1.00 89.69 207 LEU A C 1
ATOM 1697 O O . LEU A 1 207 ? 4.390 3.676 -6.197 1.00 89.69 207 LEU A O 1
ATOM 1701 N N . ASP A 1 208 ? 6.616 3.953 -6.394 1.00 85.44 208 ASP A N 1
ATOM 1702 C CA . ASP A 1 208 ? 6.972 3.498 -5.041 1.00 85.44 208 ASP A CA 1
ATOM 1703 C C . ASP A 1 208 ? 6.858 4.593 -3.967 1.00 85.44 208 ASP A C 1
ATOM 1705 O O . ASP A 1 208 ? 6.874 4.300 -2.773 1.00 85.44 208 ASP A O 1
ATOM 1709 N N . MET A 1 209 ? 6.737 5.859 -4.371 1.00 83.81 209 MET A N 1
ATOM 1710 C CA . MET A 1 209 ? 6.761 7.027 -3.484 1.00 83.81 209 MET A CA 1
ATOM 1711 C C . MET A 1 209 ? 5.368 7.532 -3.084 1.00 83.81 209 MET A C 1
ATOM 1713 O O . MET A 1 209 ? 5.201 8.719 -2.813 1.00 83.81 209 MET A O 1
ATOM 1717 N N . GLU A 1 210 ? 4.356 6.671 -3.098 1.00 83.38 210 GLU A N 1
ATOM 1718 C CA . GLU A 1 210 ? 2.996 6.991 -2.661 1.00 83.38 210 GLU A CA 1
ATOM 1719 C C . GLU A 1 210 ? 2.366 5.771 -1.982 1.00 83.38 210 GLU A C 1
ATOM 1721 O O . GLU A 1 210 ? 2.941 4.680 -1.948 1.00 83.38 210 GLU A O 1
ATOM 1726 N N . LYS A 1 211 ? 1.160 5.943 -1.428 1.00 84.19 211 LYS A N 1
ATOM 1727 C CA . LYS A 1 211 ? 0.420 4.829 -0.831 1.00 84.19 211 LYS A CA 1
ATOM 1728 C C . LYS A 1 211 ? 0.267 3.691 -1.846 1.00 84.19 211 LYS A C 1
ATOM 1730 O O . LYS A 1 211 ? -0.181 3.902 -2.982 1.00 84.19 211 LYS A O 1
ATOM 1735 N N . VAL A 1 212 ? 0.589 2.476 -1.407 1.00 85.25 212 VAL A N 1
ATOM 1736 C CA . VAL A 1 212 ? 0.430 1.268 -2.217 1.00 85.25 212 VAL A CA 1
ATOM 1737 C C . VAL A 1 212 ? -1.055 1.095 -2.531 1.00 85.25 212 VAL A C 1
ATOM 1739 O O . VAL A 1 212 ? -1.893 0.979 -1.640 1.00 85.25 212 VAL A O 1
ATOM 1742 N N . THR A 1 213 ? -1.393 1.122 -3.820 1.00 86.00 213 THR A N 1
ATOM 1743 C CA . THR A 1 213 ? -2.744 0.816 -4.301 1.00 86.00 213 THR A CA 1
ATOM 1744 C C . THR A 1 213 ? -2.680 -0.306 -5.332 1.00 86.00 213 THR A C 1
ATOM 1746 O O . THR A 1 213 ? -1.665 -0.441 -6.027 1.00 86.00 213 THR A O 1
ATOM 1749 N N . PRO A 1 214 ? -3.770 -1.069 -5.522 1.00 84.19 214 PRO A N 1
ATOM 1750 C CA . PRO A 1 214 ? -3.829 -2.090 -6.568 1.00 84.19 214 PRO A CA 1
ATOM 1751 C C . PRO A 1 214 ? -3.583 -1.541 -7.982 1.00 84.19 214 PRO A C 1
ATOM 1753 O O . PRO A 1 214 ? -3.175 -2.278 -8.876 1.00 84.19 214 PRO A O 1
ATOM 1756 N N . VAL A 1 215 ? -3.849 -0.252 -8.220 1.00 86.06 215 VAL A N 1
ATOM 1757 C CA . VAL A 1 215 ? -3.588 0.399 -9.514 1.00 86.06 215 VAL A CA 1
ATOM 1758 C C . VAL A 1 215 ? -2.102 0.719 -9.669 1.00 86.06 215 VAL A C 1
ATOM 1760 O O . VAL A 1 215 ? -1.518 0.374 -10.694 1.00 86.06 215 VAL A O 1
ATOM 1763 N N . HIS A 1 216 ? -1.473 1.310 -8.644 1.00 87.31 216 HIS A N 1
ATOM 1764 C CA . HIS A 1 216 ? -0.032 1.590 -8.650 1.00 87.31 216 HIS A CA 1
ATOM 1765 C C . HIS A 1 216 ? 0.781 0.313 -8.867 1.00 87.31 216 HIS A C 1
ATOM 1767 O O . HIS A 1 216 ? 1.696 0.298 -9.684 1.00 87.31 216 HIS A O 1
ATOM 1773 N N . CYS A 1 217 ? 0.391 -0.775 -8.203 1.00 85.81 217 CYS A N 1
ATOM 1774 C CA . CYS A 1 217 ? 1.016 -2.082 -8.354 1.00 85.81 217 CYS A CA 1
ATOM 1775 C C . CYS A 1 217 ? 0.971 -2.590 -9.808 1.00 85.81 217 CYS A C 1
ATOM 1777 O O . CYS A 1 217 ? 2.011 -2.896 -10.396 1.00 85.81 217 CYS A O 1
ATOM 1779 N N . ARG A 1 218 ? -0.220 -2.604 -10.419 1.00 87.38 218 ARG A N 1
ATOM 1780 C CA . ARG A 1 218 ? -0.412 -3.095 -11.793 1.00 87.38 218 ARG A CA 1
ATOM 1781 C C . ARG A 1 218 ? 0.324 -2.253 -12.832 1.00 87.38 218 ARG A C 1
ATOM 1783 O O . ARG A 1 218 ? 0.904 -2.806 -13.766 1.00 87.38 218 ARG A O 1
ATOM 1790 N N . LEU A 1 219 ? 0.333 -0.931 -12.658 1.00 90.31 219 LEU A N 1
ATOM 1791 C CA . LEU A 1 219 ? 1.093 -0.022 -13.518 1.00 90.31 219 LEU A CA 1
ATOM 1792 C C . LEU A 1 219 ? 2.599 -0.211 -13.347 1.00 90.31 219 LEU A C 1
ATOM 1794 O O . LEU A 1 219 ? 3.321 -0.253 -14.340 1.00 90.31 219 LEU A O 1
ATOM 1798 N N . LYS A 1 220 ? 3.079 -0.373 -12.108 1.00 91.19 220 LYS A N 1
ATOM 1799 C CA . LYS A 1 220 ? 4.498 -0.608 -11.829 1.00 91.19 220 LYS A CA 1
ATOM 1800 C C . LYS A 1 220 ? 4.987 -1.866 -12.534 1.00 91.19 220 LYS A C 1
ATOM 1802 O O . LYS A 1 220 ? 6.026 -1.825 -13.184 1.00 91.19 220 LYS A O 1
ATOM 1807 N N . GLN A 1 221 ? 4.238 -2.963 -12.439 1.00 91.25 221 GLN A N 1
ATOM 1808 C CA . GLN A 1 221 ? 4.590 -4.213 -13.105 1.00 91.25 221 GLN A CA 1
ATOM 1809 C C . GLN A 1 221 ? 4.654 -4.057 -14.629 1.00 91.25 221 GLN A C 1
ATOM 1811 O O . GLN A 1 221 ? 5.625 -4.503 -15.240 1.00 91.25 221 GLN A O 1
ATOM 1816 N N . LEU A 1 222 ? 3.663 -3.387 -15.227 1.00 93.12 222 LEU A N 1
ATOM 1817 C CA . LEU A 1 222 ? 3.634 -3.113 -16.664 1.00 93.12 222 LEU A CA 1
ATOM 1818 C C . LEU A 1 222 ? 4.853 -2.302 -17.111 1.00 93.12 222 LEU A C 1
ATOM 1820 O O . LEU A 1 222 ? 5.571 -2.711 -18.019 1.00 93.12 222 LEU A O 1
ATOM 1824 N N . PHE A 1 223 ? 5.108 -1.164 -16.460 1.00 95.50 223 PHE A N 1
ATOM 1825 C CA . PHE A 1 223 ? 6.237 -0.302 -16.807 1.00 95.50 223 PHE A CA 1
ATOM 1826 C C . PHE A 1 223 ? 7.579 -0.994 -16.583 1.00 95.50 223 PHE A C 1
ATOM 1828 O O . PHE A 1 223 ? 8.500 -0.785 -17.365 1.00 95.50 223 PHE A O 1
ATOM 1835 N N . HIS A 1 224 ? 7.690 -1.845 -15.563 1.00 94.12 224 HIS A N 1
ATOM 1836 C CA . HIS A 1 224 ? 8.903 -2.611 -15.309 1.00 94.12 224 HIS A CA 1
ATOM 1837 C C . HIS A 1 224 ? 9.187 -3.618 -16.432 1.00 94.12 224 HIS A C 1
ATOM 1839 O O . HIS A 1 224 ? 10.292 -3.608 -16.968 1.00 94.12 224 HIS A O 1
ATOM 1845 N N . LEU A 1 225 ? 8.191 -4.408 -16.853 1.00 95.12 225 LEU A N 1
ATOM 1846 C CA . LEU A 1 225 ? 8.324 -5.332 -17.990 1.00 95.12 225 LEU A CA 1
ATOM 1847 C C . LEU A 1 225 ? 8.695 -4.581 -19.277 1.00 95.12 225 LEU A C 1
ATOM 1849 O O . LEU A 1 225 ? 9.736 -4.849 -19.877 1.00 95.12 225 LEU A O 1
ATOM 1853 N N . LEU A 1 226 ? 7.913 -3.555 -19.627 1.00 96.75 226 LEU A N 1
ATOM 1854 C CA . LEU A 1 226 ? 8.148 -2.765 -20.835 1.00 96.75 226 LEU A CA 1
ATOM 1855 C C . LEU A 1 226 ? 9.510 -2.060 -20.814 1.00 96.75 226 LEU A C 1
ATOM 1857 O O . LEU A 1 226 ? 10.177 -2.003 -21.843 1.00 96.75 226 LEU A O 1
ATOM 1861 N N . SER A 1 227 ? 9.948 -1.532 -19.666 1.00 97.62 227 SER A N 1
ATOM 1862 C CA . SER A 1 227 ? 11.249 -0.862 -19.557 1.00 97.62 227 SER A CA 1
ATOM 1863 C C . SER A 1 227 ? 12.407 -1.79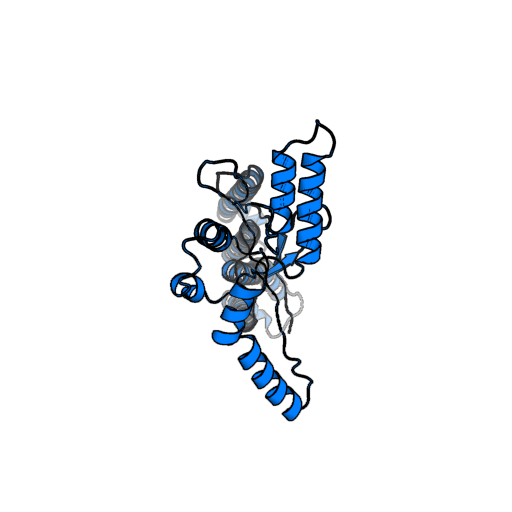1 -19.902 1.00 97.62 227 SER A C 1
ATOM 1865 O O . SER A 1 227 ? 13.267 -1.415 -20.698 1.00 97.62 227 SER A O 1
ATOM 1867 N N . TYR A 1 228 ? 12.407 -3.019 -19.378 1.00 96.69 228 TYR A N 1
ATOM 1868 C CA . TYR A 1 228 ? 13.451 -3.988 -19.689 1.00 96.69 228 TYR A CA 1
ATOM 1869 C C . TYR A 1 228 ? 13.447 -4.387 -21.156 1.00 96.69 228 TYR A C 1
ATOM 1871 O O . TYR A 1 228 ? 14.513 -4.418 -21.772 1.00 96.69 228 TYR A O 1
ATOM 1879 N N . THR A 1 229 ? 12.272 -4.610 -21.738 1.00 97.62 229 THR A N 1
ATOM 1880 C CA . THR A 1 229 ? 12.156 -4.922 -23.163 1.00 97.62 229 THR A CA 1
ATOM 1881 C C . THR A 1 229 ? 12.672 -3.782 -24.036 1.00 97.62 229 THR A C 1
ATOM 1883 O O . THR A 1 229 ? 13.472 -4.006 -24.943 1.00 97.62 229 THR A O 1
ATOM 1886 N N . LEU A 1 230 ? 12.305 -2.538 -23.729 1.00 97.44 230 LEU A N 1
ATOM 1887 C CA . LEU A 1 230 ? 12.763 -1.362 -24.470 1.00 97.44 230 LEU A CA 1
ATOM 1888 C C . LEU A 1 230 ? 14.268 -1.086 -24.313 1.00 97.44 230 LEU A C 1
ATOM 1890 O O . LEU A 1 230 ? 14.879 -0.527 -25.223 1.00 97.44 230 LEU A O 1
ATOM 1894 N N . ILE A 1 231 ? 14.882 -1.482 -23.195 1.00 97.88 231 ILE A N 1
ATOM 1895 C CA . ILE A 1 231 ? 16.325 -1.318 -22.966 1.00 97.88 231 ILE A CA 1
ATOM 1896 C C . ILE A 1 231 ? 17.121 -2.441 -23.639 1.00 97.88 231 ILE A C 1
ATOM 1898 O O . ILE A 1 231 ? 18.073 -2.170 -24.370 1.00 97.88 231 ILE A O 1
ATOM 1902 N N . PHE A 1 232 ? 16.749 -3.701 -23.406 1.00 97.56 232 PHE A N 1
ATOM 1903 C CA . PHE A 1 232 ? 17.586 -4.844 -23.769 1.00 97.56 232 PHE A CA 1
ATOM 1904 C C . PHE A 1 232 ? 17.318 -5.400 -25.168 1.00 97.56 232 PHE A C 1
ATOM 1906 O O . PHE A 1 232 ? 18.266 -5.813 -25.838 1.00 97.56 232 PHE A O 1
ATOM 1913 N N . ILE A 1 233 ? 16.073 -5.390 -25.656 1.00 96.94 233 ILE A N 1
ATOM 1914 C CA . ILE A 1 233 ? 15.750 -5.992 -26.960 1.00 96.94 233 ILE A CA 1
ATOM 1915 C C . ILE A 1 233 ? 16.399 -5.253 -28.141 1.00 96.94 233 ILE A C 1
ATOM 1917 O O . ILE A 1 233 ? 16.881 -5.941 -29.043 1.00 96.94 233 ILE A O 1
ATOM 1921 N N . PRO A 1 234 ? 16.534 -3.911 -28.160 1.00 96.00 234 PRO A N 1
ATOM 1922 C CA . PRO A 1 234 ? 17.284 -3.234 -29.220 1.00 96.00 234 PRO A CA 1
ATOM 1923 C C . PRO A 1 234 ? 18.750 -3.679 -29.315 1.00 96.00 234 PRO A C 1
ATOM 1925 O O . PRO A 1 234 ? 19.270 -3.887 -30.413 1.00 96.00 234 PRO A O 1
ATOM 1928 N N . VAL A 1 235 ? 19.411 -3.866 -28.165 1.00 96.19 235 VAL A N 1
ATOM 1929 C CA . VAL A 1 235 ? 20.790 -4.374 -28.090 1.00 96.19 235 VAL A CA 1
ATOM 1930 C C . VAL A 1 235 ? 20.841 -5.825 -28.556 1.00 96.19 235 VAL A C 1
ATOM 1932 O O . VAL A 1 235 ? 21.679 -6.178 -29.383 1.00 96.19 235 VAL A O 1
ATOM 1935 N N . PHE A 1 236 ? 19.910 -6.652 -28.082 1.00 95.62 236 PHE A N 1
ATOM 1936 C CA . PHE A 1 236 ? 19.821 -8.058 -28.459 1.00 95.62 236 PHE A CA 1
ATOM 1937 C C . PHE A 1 236 ? 19.597 -8.244 -29.965 1.00 95.62 236 PHE A C 1
ATOM 1939 O O . PHE A 1 236 ? 20.332 -8.998 -30.600 1.00 95.62 236 PHE A O 1
ATOM 1946 N N . HIS A 1 237 ? 18.663 -7.501 -30.569 1.00 95.06 237 HIS A N 1
ATOM 1947 C CA . HIS A 1 237 ? 18.435 -7.508 -32.020 1.00 95.06 237 HIS A CA 1
ATOM 1948 C C . HIS A 1 237 ? 19.716 -7.198 -32.793 1.00 95.06 237 HIS A C 1
ATOM 1950 O O . HIS A 1 237 ? 20.037 -7.882 -33.770 1.00 95.06 237 HIS A O 1
ATOM 1956 N N . LYS A 1 238 ? 20.471 -6.188 -32.344 1.00 93.88 238 LYS A N 1
ATOM 1957 C CA . LYS A 1 238 ? 21.711 -5.781 -33.001 1.00 93.88 238 LYS A CA 1
ATOM 1958 C C . LYS A 1 238 ? 22.789 -6.859 -32.908 1.00 93.88 238 LYS A C 1
ATOM 1960 O O . LYS A 1 238 ? 23.465 -7.107 -33.903 1.00 93.88 238 LYS A O 1
ATOM 1965 N N . LEU A 1 239 ? 22.922 -7.510 -31.752 1.00 93.12 239 LEU A N 1
ATOM 1966 C CA . LEU A 1 239 ? 23.856 -8.621 -31.554 1.00 93.12 239 LEU A CA 1
ATOM 1967 C C . LEU A 1 239 ? 23.504 -9.824 -32.437 1.00 93.12 239 LEU A C 1
ATOM 1969 O O . LEU A 1 239 ? 24.389 -10.364 -33.091 1.00 93.12 239 LEU A O 1
ATOM 1973 N N . VAL A 1 240 ? 22.221 -10.193 -32.515 1.00 91.94 240 VAL A N 1
ATOM 1974 C CA . VAL A 1 240 ? 21.747 -11.289 -33.380 1.00 91.94 240 VAL A CA 1
ATOM 1975 C C . VAL A 1 240 ? 21.957 -10.960 -34.860 1.00 91.94 240 VAL A C 1
ATOM 1977 O O . VAL A 1 240 ? 22.397 -11.809 -35.627 1.00 91.94 240 VAL A O 1
ATOM 1980 N N . SER A 1 241 ? 21.692 -9.718 -35.271 1.00 90.00 241 SER A N 1
ATOM 1981 C CA . SER A 1 241 ? 21.861 -9.294 -36.670 1.00 90.00 241 SER A CA 1
ATOM 1982 C C . SER A 1 241 ? 23.331 -9.271 -37.108 1.00 90.00 241 SER A C 1
ATOM 1984 O O . SER A 1 241 ? 23.630 -9.529 -38.272 1.00 90.00 241 SER A O 1
ATOM 1986 N N . ASN A 1 242 ? 24.242 -8.978 -36.176 1.00 89.75 242 ASN A N 1
ATOM 1987 C CA . ASN A 1 242 ? 25.687 -8.919 -36.402 1.00 89.75 242 ASN A CA 1
ATOM 1988 C C . ASN A 1 242 ? 26.413 -10.233 -36.050 1.00 89.75 242 ASN A C 1
ATO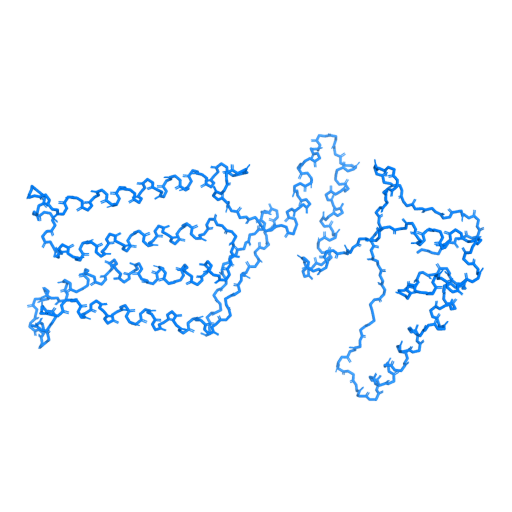M 1990 O O . ASN A 1 242 ? 27.638 -10.225 -35.914 1.00 89.75 242 ASN A O 1
ATOM 1994 N N . TYR A 1 243 ? 25.690 -11.338 -35.846 1.00 90.06 243 TYR A N 1
ATOM 1995 C CA . TYR A 1 243 ? 26.316 -12.615 -35.512 1.00 90.06 243 TYR A CA 1
ATOM 1996 C C . TYR A 1 243 ? 27.251 -13.068 -36.656 1.00 90.06 243 TYR A C 1
ATOM 1998 O O . TYR A 1 243 ? 26.869 -12.942 -37.822 1.00 90.06 243 TYR A O 1
ATOM 2006 N N . PRO A 1 244 ? 28.481 -13.532 -36.355 1.00 87.38 244 PRO A N 1
ATOM 2007 C CA . PRO A 1 244 ? 29.501 -13.783 -37.375 1.00 87.38 244 PRO A CA 1
ATOM 2008 C C . PRO A 1 244 ? 29.242 -15.039 -38.213 1.00 87.38 244 PRO A C 1
ATOM 2010 O O . PRO A 1 244 ? 29.754 -15.134 -39.325 1.00 87.38 244 PRO A O 1
ATOM 2013 N N . GLU A 1 245 ? 28.475 -15.998 -37.696 1.00 87.44 245 GLU A N 1
ATOM 2014 C CA . GLU A 1 245 ? 28.118 -17.214 -38.429 1.00 87.44 245 GLU A CA 1
ATOM 2015 C C . GLU A 1 245 ? 26.813 -17.014 -39.200 1.00 87.44 245 GLU A C 1
ATOM 2017 O O . GLU A 1 245 ? 25.874 -16.386 -38.702 1.00 87.44 245 GLU A O 1
ATOM 2022 N N . GLU A 1 246 ? 26.741 -17.577 -40.407 1.00 81.38 246 GLU A N 1
ATOM 2023 C CA . GLU A 1 246 ? 25.540 -17.519 -41.234 1.00 81.38 246 GLU A CA 1
ATOM 2024 C C . GLU A 1 246 ? 24.414 -18.336 -40.593 1.00 81.38 246 GLU A C 1
ATOM 2026 O O . GLU A 1 246 ? 24.378 -19.566 -40.643 1.00 81.38 246 GLU A O 1
ATOM 2031 N N . ILE A 1 247 ? 23.458 -17.633 -39.990 1.00 85.50 247 ILE A N 1
ATOM 2032 C CA . ILE A 1 247 ? 22.222 -18.233 -39.493 1.00 85.50 247 ILE A CA 1
ATOM 2033 C C . ILE A 1 247 ? 21.190 -18.167 -40.629 1.00 85.50 247 ILE A C 1
ATOM 2035 O O . ILE A 1 247 ? 21.007 -17.093 -41.210 1.00 85.50 247 ILE A O 1
ATOM 2039 N N . PRO A 1 248 ? 20.419 -19.238 -40.910 1.00 84.69 248 PRO A N 1
ATOM 2040 C CA . PRO A 1 248 ? 19.420 -19.256 -41.991 1.00 84.69 248 PRO A CA 1
ATOM 2041 C C . PRO A 1 248 ? 18.358 -18.140 -41.910 1.00 84.69 248 PRO A C 1
ATOM 2043 O O . PRO A 1 248 ? 17.692 -17.840 -42.898 1.00 84.69 248 PRO A O 1
ATOM 2046 N N . TYR A 1 249 ? 18.217 -17.483 -40.754 1.00 85.88 249 TYR A N 1
ATOM 2047 C CA . TYR A 1 249 ? 17.263 -16.400 -40.501 1.00 85.88 249 TYR A CA 1
ATOM 2048 C C . TYR A 1 249 ? 17.903 -15.003 -40.401 1.00 85.88 249 TYR A C 1
ATOM 2050 O O . TYR A 1 249 ? 17.200 -14.028 -40.134 1.00 85.88 249 TYR A O 1
ATOM 2058 N N . GLN A 1 250 ? 19.212 -14.862 -40.628 1.00 85.12 250 GLN A N 1
ATOM 2059 C CA . GLN A 1 250 ? 19.932 -13.591 -40.458 1.00 85.12 250 GLN A CA 1
ATOM 2060 C C . GLN A 1 250 ? 19.358 -12.462 -41.332 1.00 85.12 250 GLN A C 1
ATOM 2062 O O . GLN A 1 250 ? 19.088 -11.365 -40.838 1.00 85.12 250 GLN A O 1
ATOM 2067 N N . ASN A 1 251 ? 19.055 -12.755 -42.602 1.00 84.56 251 ASN A N 1
ATOM 2068 C CA . ASN A 1 251 ? 18.403 -11.805 -43.513 1.00 84.56 251 ASN A CA 1
ATOM 2069 C C . ASN A 1 251 ? 17.018 -11.366 -43.024 1.00 84.56 251 ASN A C 1
ATOM 2071 O O . ASN A 1 251 ? 16.609 -10.223 -43.242 1.00 84.56 251 ASN A O 1
ATOM 2075 N N . TRP A 1 252 ? 16.284 -12.255 -42.351 1.00 89.69 252 TRP A N 1
ATOM 2076 C CA . TRP A 1 252 ? 14.981 -11.906 -41.802 1.00 89.69 252 TRP A CA 1
ATOM 2077 C C . TRP A 1 252 ? 15.127 -10.891 -40.667 1.00 89.69 252 TRP A C 1
ATOM 2079 O O . TRP A 1 252 ? 14.469 -9.849 -40.715 1.00 89.69 252 TRP A O 1
ATOM 2089 N N . PHE A 1 253 ? 16.034 -11.138 -39.712 1.00 87.06 253 PHE A N 1
ATOM 2090 C CA . PHE A 1 253 ? 16.292 -10.222 -38.594 1.00 87.06 253 PHE A CA 1
ATOM 2091 C C . PHE A 1 253 ? 16.745 -8.844 -39.073 1.00 87.06 253 PHE A C 1
ATOM 2093 O O . PHE A 1 253 ? 16.271 -7.829 -38.556 1.00 87.06 253 PHE A O 1
ATOM 2100 N N . HIS A 1 254 ? 17.597 -8.797 -40.097 1.00 84.44 254 HIS A N 1
ATOM 2101 C CA . HIS A 1 254 ? 18.099 -7.542 -40.643 1.00 84.44 254 HIS A CA 1
ATOM 2102 C C . HIS A 1 254 ? 16.984 -6.691 -41.284 1.00 84.44 254 HIS A C 1
ATOM 2104 O O . HIS A 1 254 ? 16.979 -5.464 -41.145 1.00 84.44 254 HIS A O 1
ATOM 2110 N N . ASN A 1 255 ? 16.016 -7.331 -41.946 1.00 88.75 255 ASN A N 1
ATOM 2111 C CA . ASN A 1 255 ? 14.934 -6.648 -42.662 1.00 88.75 255 ASN A CA 1
ATOM 2112 C C . ASN A 1 255 ? 13.706 -6.341 -41.784 1.00 88.75 255 ASN A C 1
ATOM 2114 O O . ASN A 1 255 ? 12.950 -5.422 -42.093 1.00 88.75 255 ASN A O 1
ATOM 2118 N N . HIS A 1 256 ? 13.518 -7.050 -40.666 1.00 90.94 256 HIS A N 1
ATOM 2119 C CA . HIS A 1 256 ? 12.295 -6.992 -39.850 1.00 90.94 256 HIS A CA 1
ATOM 2120 C C . HIS A 1 256 ? 12.522 -6.475 -38.419 1.00 90.94 256 HIS A C 1
ATOM 2122 O O . HIS A 1 256 ? 11.909 -6.947 -37.462 1.00 90.94 256 HIS A O 1
ATOM 2128 N N . ARG A 1 257 ? 13.366 -5.449 -38.258 1.00 90.44 257 ARG A N 1
ATOM 2129 C CA . ARG A 1 257 ? 13.738 -4.871 -36.948 1.00 90.44 257 ARG A CA 1
ATOM 2130 C C . ARG A 1 257 ? 12.549 -4.459 -36.058 1.00 90.44 257 ARG A C 1
ATOM 2132 O O . ARG A 1 257 ? 12.572 -4.656 -34.846 1.00 90.44 257 ARG A O 1
ATOM 2139 N N . ILE A 1 258 ? 11.505 -3.863 -36.643 1.00 89.06 258 ILE A N 1
ATOM 2140 C CA . ILE A 1 258 ? 10.334 -3.380 -35.889 1.00 89.06 258 ILE A CA 1
ATOM 2141 C C . ILE A 1 258 ? 9.464 -4.565 -35.470 1.00 89.06 258 ILE A C 1
ATOM 2143 O O . ILE A 1 258 ? 9.034 -4.639 -34.324 1.00 89.06 258 ILE A O 1
ATOM 2147 N N . LEU A 1 259 ? 9.255 -5.517 -36.381 1.00 93.00 259 LEU A N 1
ATOM 2148 C CA . LEU A 1 259 ? 8.483 -6.723 -36.105 1.00 93.00 259 LEU A CA 1
ATOM 2149 C C . LEU A 1 259 ? 9.125 -7.542 -34.978 1.00 93.00 259 LEU A C 1
ATOM 2151 O O . LEU A 1 259 ? 8.416 -7.999 -34.089 1.00 93.00 259 LEU A O 1
ATOM 2155 N N . PHE A 1 260 ? 10.458 -7.648 -34.967 1.00 93.31 260 PHE A N 1
ATOM 2156 C CA . PHE A 1 260 ? 11.203 -8.290 -33.884 1.00 93.31 260 PHE A CA 1
ATOM 2157 C C . PHE A 1 260 ? 10.883 -7.669 -32.515 1.00 93.31 260 PHE A C 1
ATOM 2159 O O . PHE A 1 260 ? 10.531 -8.390 -31.589 1.00 93.31 260 PHE A O 1
ATOM 2166 N N . MET A 1 261 ? 10.917 -6.335 -32.399 1.00 94.19 261 MET A N 1
ATOM 2167 C CA . MET A 1 261 ? 10.535 -5.625 -31.167 1.00 94.19 261 MET A CA 1
ATOM 2168 C C . MET A 1 261 ? 9.070 -5.861 -30.779 1.00 94.19 261 MET A C 1
ATOM 2170 O O . MET A 1 261 ? 8.772 -6.092 -29.608 1.00 94.19 261 MET A O 1
ATOM 2174 N N . ILE A 1 262 ? 8.152 -5.804 -31.750 1.00 94.62 262 ILE A N 1
ATOM 2175 C CA . ILE A 1 262 ? 6.712 -5.970 -31.510 1.00 94.62 262 ILE A CA 1
ATOM 2176 C C . ILE A 1 262 ? 6.412 -7.335 -30.885 1.00 94.62 262 ILE A C 1
ATOM 2178 O O . ILE A 1 262 ? 5.589 -7.405 -29.977 1.00 94.62 262 ILE A O 1
ATOM 2182 N N . VAL A 1 263 ? 7.096 -8.400 -31.312 1.00 96.12 263 VAL A N 1
ATOM 2183 C CA . VAL A 1 263 ? 6.907 -9.744 -30.742 1.00 96.12 263 VAL A CA 1
ATOM 2184 C C . VAL A 1 263 ? 7.178 -9.754 -29.234 1.00 96.12 263 VAL A C 1
ATOM 2186 O O . VAL A 1 263 ? 6.339 -10.240 -28.481 1.00 96.12 263 VAL A O 1
ATOM 2189 N N . PHE A 1 264 ? 8.287 -9.168 -28.771 1.00 96.31 264 PHE A N 1
ATOM 2190 C CA . PHE A 1 264 ? 8.598 -9.108 -27.334 1.00 96.31 264 PHE A CA 1
ATOM 2191 C C . PHE A 1 264 ? 7.602 -8.246 -26.554 1.00 96.31 264 PHE A C 1
ATOM 2193 O O . PHE A 1 264 ? 7.167 -8.639 -25.477 1.00 96.31 264 PHE A O 1
ATOM 2200 N N . ILE A 1 265 ? 7.165 -7.119 -27.124 1.00 95.94 265 ILE A N 1
ATOM 2201 C CA . ILE A 1 265 ? 6.143 -6.269 -26.496 1.00 95.94 265 ILE A CA 1
ATOM 2202 C C . ILE A 1 265 ? 4.811 -7.025 -26.356 1.00 95.94 265 ILE A C 1
ATOM 2204 O O . ILE A 1 265 ? 4.151 -6.918 -25.326 1.00 95.94 265 ILE A O 1
ATOM 2208 N N . ILE A 1 266 ? 4.413 -7.813 -27.361 1.00 96.88 266 ILE A N 1
ATOM 2209 C CA . ILE A 1 266 ? 3.207 -8.653 -27.286 1.00 96.88 266 ILE A CA 1
ATOM 2210 C C . ILE A 1 266 ? 3.348 -9.702 -26.180 1.00 96.88 266 ILE A C 1
ATOM 2212 O O . ILE A 1 266 ? 2.397 -9.913 -25.428 1.00 96.88 266 ILE A O 1
ATOM 2216 N N . VAL A 1 267 ? 4.520 -10.332 -26.054 1.00 96.25 267 VAL A N 1
ATOM 2217 C CA . VAL A 1 267 ? 4.796 -11.293 -24.975 1.00 96.25 267 VAL A CA 1
ATOM 2218 C C . VAL A 1 267 ? 4.670 -10.620 -23.607 1.00 96.25 267 VAL A C 1
ATOM 2220 O O . VAL A 1 267 ? 3.961 -11.145 -22.752 1.00 96.25 267 VAL A O 1
ATOM 2223 N N . ASP A 1 268 ? 5.254 -9.436 -23.413 1.00 95.25 268 ASP A N 1
ATOM 2224 C CA . ASP A 1 268 ? 5.147 -8.688 -22.152 1.00 95.25 268 ASP A CA 1
ATOM 2225 C C . ASP A 1 268 ? 3.705 -8.314 -21.811 1.00 95.25 268 ASP A C 1
ATOM 2227 O O . ASP A 1 268 ? 3.276 -8.480 -20.668 1.00 95.25 268 ASP A O 1
ATOM 2231 N N . ILE A 1 269 ? 2.939 -7.831 -22.795 1.00 95.12 269 ILE A N 1
ATOM 2232 C CA . ILE A 1 269 ? 1.519 -7.503 -22.615 1.00 95.12 269 ILE A CA 1
ATOM 2233 C C . ILE A 1 269 ? 0.727 -8.767 -22.268 1.00 95.12 269 ILE A C 1
ATOM 2235 O O . ILE A 1 269 ? -0.151 -8.713 -21.408 1.00 95.12 269 ILE A O 1
ATOM 2239 N N . GLY A 1 270 ? 1.047 -9.905 -22.890 1.00 94.25 270 GLY A N 1
ATOM 2240 C CA . GLY A 1 270 ? 0.454 -11.201 -22.570 1.00 94.25 270 GLY A CA 1
ATOM 2241 C C . GLY A 1 270 ? 0.736 -11.627 -21.128 1.00 94.25 270 GLY A C 1
ATOM 2242 O O . GLY A 1 270 ? -0.197 -11.929 -20.386 1.00 94.25 270 GLY A O 1
ATOM 2243 N N . VAL A 1 271 ? 2.002 -11.580 -20.699 1.00 91.75 271 VAL A N 1
ATOM 2244 C CA . VAL A 1 271 ? 2.424 -11.902 -19.323 1.00 91.75 271 VAL A CA 1
ATOM 2245 C C . VAL A 1 271 ? 1.771 -10.960 -18.309 1.00 91.75 271 VAL A C 1
ATOM 2247 O O . VAL A 1 271 ? 1.249 -11.407 -17.289 1.00 91.75 271 VAL A O 1
ATOM 2250 N N . TRP A 1 272 ? 1.738 -9.659 -18.596 1.00 92.25 272 TRP A N 1
ATOM 2251 C CA . TRP A 1 272 ? 1.036 -8.685 -17.765 1.00 92.25 272 TRP A CA 1
ATOM 2252 C C . TRP A 1 272 ? -0.473 -8.966 -17.708 1.00 92.25 272 TRP A C 1
ATOM 2254 O O . TRP A 1 272 ? -1.068 -8.930 -16.632 1.00 92.25 272 TRP A O 1
ATOM 2264 N N . GLY A 1 273 ? -1.085 -9.329 -18.836 1.00 91.44 273 GLY A N 1
ATOM 2265 C CA . GLY A 1 273 ? -2.487 -9.731 -18.913 1.00 91.44 273 GLY A CA 1
ATOM 2266 C C . GLY A 1 273 ? -2.799 -10.925 -18.011 1.00 91.44 273 GLY A C 1
ATOM 2267 O O . GLY A 1 273 ? -3.788 -10.891 -17.282 1.00 91.44 273 GLY A O 1
ATOM 2268 N N . LEU A 1 274 ? -1.919 -11.932 -17.972 1.00 89.00 274 LEU A N 1
ATOM 2269 C CA . LEU A 1 274 ? -2.049 -13.069 -17.053 1.00 89.00 274 LEU A CA 1
ATOM 2270 C C . LEU A 1 274 ? -2.034 -12.627 -15.583 1.00 89.00 274 LEU A C 1
ATOM 2272 O O . LEU A 1 274 ? -2.782 -13.157 -14.765 1.00 89.00 274 LEU A O 1
ATOM 2276 N N . THR A 1 275 ? -1.241 -11.611 -15.242 1.00 82.44 275 THR A N 1
ATOM 2277 C CA . THR A 1 275 ? -1.159 -11.127 -13.855 1.00 82.44 275 THR A CA 1
ATOM 2278 C C . THR A 1 275 ? -2.393 -10.353 -13.395 1.00 82.44 275 THR A C 1
ATOM 2280 O O . THR A 1 275 ? -2.626 -10.258 -12.192 1.00 82.44 275 THR A O 1
ATOM 2283 N N . LEU A 1 276 ? -3.252 -9.888 -14.312 1.00 82.50 276 LEU A N 1
ATOM 2284 C CA . LEU A 1 276 ? -4.532 -9.265 -13.952 1.00 82.50 276 LEU A CA 1
ATOM 2285 C C . LEU A 1 276 ? -5.515 -10.246 -13.301 1.00 82.50 276 LEU A C 1
ATOM 2287 O O . LEU A 1 276 ? -6.403 -9.804 -12.573 1.00 82.50 276 LEU A O 1
ATOM 2291 N N . PHE A 1 277 ? -5.357 -11.550 -13.546 1.00 80.56 277 PHE A N 1
ATOM 2292 C CA . PHE A 1 277 ? -6.173 -12.592 -12.919 1.00 80.56 277 PHE A CA 1
ATOM 2293 C C . PHE A 1 277 ? -5.718 -12.931 -11.494 1.00 80.56 277 PHE A C 1
ATOM 2295 O O . PHE A 1 277 ? -6.469 -13.553 -10.747 1.00 80.56 277 PHE A O 1
ATOM 2302 N N . SER A 1 278 ? -4.513 -12.507 -11.098 1.00 74.38 278 SER A N 1
ATOM 2303 C CA . SER A 1 278 ? -4.018 -12.672 -9.730 1.00 74.38 278 SER A CA 1
ATOM 2304 C C . SER A 1 278 ? -4.508 -11.535 -8.829 1.00 74.38 278 SER A C 1
ATOM 2306 O O . SER A 1 278 ? -4.511 -10.363 -9.219 1.00 74.38 278 SER A O 1
ATOM 2308 N N . SER A 1 279 ? -4.916 -11.855 -7.598 1.00 67.31 279 SER A N 1
ATOM 2309 C CA . SER A 1 279 ? -5.237 -10.831 -6.604 1.00 67.31 279 SER A CA 1
ATOM 2310 C C . SER A 1 279 ? -3.947 -10.154 -6.143 1.00 67.31 279 SER A C 1
ATOM 2312 O O . SER A 1 279 ? -3.176 -10.722 -5.375 1.00 67.31 279 SER A O 1
ATOM 2314 N N . SER A 1 280 ? -3.699 -8.932 -6.609 1.00 63.38 280 SER A N 1
ATOM 2315 C CA . SER A 1 280 ? -2.591 -8.117 -6.106 1.00 63.38 280 SER A CA 1
ATOM 2316 C C . SER A 1 280 ? -2.969 -7.528 -4.746 1.00 63.38 280 SER A C 1
ATOM 2318 O O . SER A 1 280 ? -3.712 -6.545 -4.683 1.00 63.38 280 SER A O 1
ATOM 2320 N N . THR A 1 281 ? -2.476 -8.120 -3.661 1.00 66.19 281 THR A N 1
ATOM 2321 C CA . THR A 1 281 ? -2.634 -7.591 -2.301 1.00 66.19 281 THR A CA 1
ATOM 2322 C C . THR A 1 281 ? -1.359 -6.887 -1.844 1.00 66.19 281 THR A C 1
ATOM 2324 O O . THR A 1 281 ? -0.247 -7.256 -2.220 1.00 66.19 281 THR A O 1
ATOM 2327 N N . SER A 1 282 ? -1.512 -5.820 -1.061 1.00 76.00 282 SER A N 1
ATOM 2328 C CA . SER A 1 282 ? -0.397 -5.251 -0.305 1.00 76.00 282 SER A CA 1
ATOM 2329 C C . SER A 1 282 ? -0.090 -6.153 0.888 1.00 76.00 282 SER A C 1
ATOM 2331 O O . SER A 1 282 ? -1.013 -6.605 1.561 1.00 76.00 282 SER A O 1
ATOM 2333 N N . GLU A 1 283 ? 1.191 -6.385 1.146 1.00 80.38 283 GLU A N 1
ATOM 2334 C CA . GLU A 1 283 ? 1.685 -6.975 2.382 1.00 80.38 283 GLU A CA 1
ATOM 2335 C C . GLU A 1 283 ? 1.900 -5.870 3.413 1.00 80.38 283 GLU A C 1
ATOM 2337 O O . GLU A 1 283 ? 2.593 -4.876 3.157 1.00 80.38 283 GLU A O 1
ATOM 2342 N N . ASP A 1 284 ? 1.327 -6.063 4.589 1.00 83.06 284 ASP A N 1
ATOM 2343 C CA . ASP A 1 284 ? 1.485 -5.166 5.719 1.00 83.06 284 ASP A CA 1
ATOM 2344 C C . ASP A 1 284 ? 2.710 -5.593 6.537 1.00 83.06 284 ASP A C 1
ATOM 2346 O O . ASP A 1 284 ? 2.665 -6.555 7.304 1.00 83.06 284 ASP A O 1
ATOM 2350 N N . ILE A 1 285 ? 3.821 -4.864 6.400 1.00 82.25 285 ILE A N 1
ATOM 2351 C CA . ILE A 1 285 ? 5.054 -5.161 7.132 1.00 82.25 285 ILE A CA 1
ATOM 2352 C C . ILE A 1 285 ? 5.052 -4.378 8.440 1.00 82.25 285 ILE A C 1
ATOM 2354 O O . ILE A 1 285 ? 5.196 -3.150 8.467 1.00 82.25 285 ILE A O 1
ATOM 2358 N N . LYS A 1 286 ? 4.909 -5.116 9.544 1.00 80.62 286 LYS A N 1
ATOM 2359 C CA . LYS A 1 286 ? 5.004 -4.576 10.901 1.00 80.62 286 LYS A CA 1
ATOM 2360 C C . LYS A 1 286 ? 6.439 -4.703 11.405 1.00 80.62 286 LYS A C 1
ATOM 2362 O O . LYS A 1 286 ? 6.964 -5.810 11.503 1.00 80.62 286 LYS A O 1
ATOM 2367 N N . VAL A 1 287 ? 7.079 -3.580 11.729 1.00 79.38 287 VAL A N 1
ATOM 2368 C CA . VAL A 1 287 ? 8.481 -3.554 12.178 1.00 79.38 287 VAL A CA 1
ATOM 2369 C C . VAL A 1 287 ? 8.533 -3.340 13.685 1.00 79.38 287 VAL A C 1
ATOM 2371 O O . VAL A 1 287 ? 8.048 -2.334 14.200 1.00 79.38 287 VAL A O 1
ATOM 2374 N N . THR A 1 288 ? 9.157 -4.263 14.415 1.00 73.12 288 THR A N 1
ATOM 2375 C CA . THR A 1 288 ? 9.390 -4.097 15.856 1.00 73.12 288 THR A CA 1
ATOM 2376 C C . THR A 1 288 ? 10.321 -2.908 16.092 1.00 73.12 288 THR A C 1
ATOM 2378 O O . THR A 1 288 ? 11.438 -2.894 15.582 1.00 73.12 288 THR A O 1
ATOM 2381 N N . ASN A 1 289 ? 9.866 -1.914 16.862 1.00 70.25 289 ASN A N 1
ATOM 2382 C CA . ASN A 1 289 ? 10.587 -0.662 17.141 1.00 70.25 289 ASN A CA 1
ATOM 2383 C C . ASN A 1 289 ? 10.921 0.180 15.894 1.00 70.25 289 ASN A C 1
ATOM 2385 O O . ASN A 1 289 ? 11.823 1.014 15.931 1.00 70.25 289 ASN A O 1
ATOM 2389 N N . GLY A 1 290 ? 10.198 -0.030 14.792 1.00 76.69 290 GLY A N 1
ATOM 2390 C CA . GLY A 1 290 ? 10.329 0.744 13.563 1.00 76.69 290 GLY A CA 1
ATOM 2391 C C . GLY A 1 290 ? 8.976 1.220 13.049 1.00 76.69 290 GLY A C 1
ATOM 2392 O O . GLY A 1 290 ? 7.941 1.023 13.682 1.00 76.69 290 GLY A O 1
ATOM 2393 N N . LYS A 1 291 ? 8.985 1.858 11.878 1.00 81.50 291 LYS A N 1
ATOM 2394 C CA . LYS A 1 291 ? 7.760 2.305 11.214 1.00 81.50 291 LYS A CA 1
ATOM 2395 C C . LYS A 1 291 ? 7.181 1.174 10.380 1.00 81.50 291 LYS A C 1
ATOM 2397 O O . LYS A 1 291 ? 7.895 0.591 9.566 1.00 81.50 291 LYS A O 1
ATOM 2402 N N . ASN A 1 292 ? 5.892 0.903 10.555 1.00 84.19 292 ASN A N 1
ATOM 2403 C CA . ASN A 1 292 ? 5.168 -0.031 9.699 1.00 84.19 292 ASN A CA 1
ATOM 2404 C C . ASN A 1 292 ? 5.074 0.543 8.283 1.00 84.19 292 ASN A C 1
ATOM 2406 O O . ASN A 1 292 ? 4.876 1.749 8.119 1.00 84.19 292 ASN A O 1
ATOM 2410 N N . PHE A 1 293 ? 5.188 -0.302 7.265 1.00 84.56 293 PHE A N 1
ATOM 2411 C CA . PHE A 1 293 ? 5.055 0.104 5.867 1.00 84.56 293 PHE A CA 1
ATOM 2412 C C . PHE A 1 293 ? 4.393 -1.002 5.053 1.00 84.56 293 PHE A C 1
ATOM 2414 O O . PHE A 1 293 ? 4.377 -2.164 5.452 1.00 84.56 293 PHE A O 1
ATOM 2421 N N . GLN A 1 294 ? 3.827 -0.626 3.912 1.00 84.12 294 GLN A N 1
ATOM 2422 C CA . GLN A 1 294 ? 3.233 -1.586 2.991 1.00 84.12 294 GLN A CA 1
ATOM 2423 C C . GLN A 1 294 ? 4.224 -1.905 1.886 1.00 84.12 294 GLN A C 1
ATOM 2425 O O . GLN A 1 294 ? 4.819 -1.005 1.288 1.00 84.12 294 GLN A O 1
ATOM 2430 N N . LYS A 1 295 ? 4.383 -3.192 1.599 1.00 81.69 295 LYS A N 1
ATOM 2431 C CA . LYS A 1 295 ? 5.127 -3.679 0.443 1.00 81.69 295 LYS A CA 1
ATOM 2432 C C . LYS A 1 295 ? 4.167 -4.411 -0.482 1.00 81.69 295 LYS A C 1
ATOM 2434 O O . LYS A 1 295 ? 3.078 -4.816 -0.105 1.00 81.69 295 LYS A O 1
ATOM 2439 N N . TYR A 1 296 ? 4.556 -4.542 -1.736 1.00 74.81 296 TYR A N 1
ATOM 2440 C CA . TYR A 1 296 ? 3.873 -5.437 -2.651 1.00 74.81 296 TYR A CA 1
ATOM 2441 C C . TYR A 1 296 ? 4.192 -6.905 -2.328 1.00 74.81 296 TYR A C 1
ATOM 2443 O O . TYR A 1 296 ? 5.373 -7.267 -2.322 1.00 74.81 296 TYR A O 1
ATOM 2451 N N . ASP A 1 297 ? 3.153 -7.723 -2.127 1.00 67.31 297 ASP A N 1
ATOM 2452 C CA . ASP A 1 297 ? 3.284 -9.179 -2.083 1.00 67.31 297 ASP A CA 1
ATOM 2453 C C . ASP A 1 297 ? 3.110 -9.762 -3.490 1.00 67.31 297 ASP A C 1
ATOM 2455 O O . ASP A 1 297 ? 2.102 -9.515 -4.161 1.00 67.31 297 ASP A O 1
ATOM 2459 N N . ARG A 1 298 ? 4.085 -10.552 -3.947 1.00 57.16 298 ARG A N 1
ATOM 2460 C CA . ARG A 1 298 ? 3.894 -11.406 -5.123 1.00 57.16 298 ARG A CA 1
ATOM 2461 C C . ARG A 1 298 ? 3.455 -12.769 -4.615 1.00 57.16 298 ARG A C 1
ATOM 2463 O O . ARG A 1 298 ? 4.306 -13.624 -4.382 1.00 57.16 298 ARG A O 1
ATOM 2470 N N . TYR A 1 299 ? 2.150 -13.017 -4.588 1.00 45.75 299 TYR A N 1
ATOM 2471 C CA . TYR A 1 299 ? 1.689 -14.390 -4.763 1.00 45.75 299 TYR A CA 1
ATOM 2472 C C . TYR A 1 299 ? 2.039 -14.809 -6.197 1.00 45.75 299 TYR A C 1
ATOM 2474 O O . TYR A 1 299 ? 1.327 -14.502 -7.152 1.00 45.75 299 TYR A O 1
ATOM 2482 N N . LEU A 1 300 ? 3.204 -15.442 -6.351 1.00 41.56 300 LEU A N 1
ATOM 2483 C CA . LEU A 1 300 ? 3.439 -16.365 -7.452 1.00 41.56 300 LEU A CA 1
ATOM 2484 C C . LEU A 1 300 ? 2.467 -17.527 -7.230 1.00 41.56 300 LEU A C 1
ATOM 2486 O O . LEU A 1 300 ? 2.549 -18.200 -6.203 1.00 41.56 300 LEU A O 1
ATOM 2490 N N . LEU A 1 301 ? 1.522 -17.699 -8.154 1.00 34.69 301 LEU A N 1
ATOM 2491 C CA . LEU A 1 301 ? 0.914 -19.010 -8.375 1.00 34.69 301 LEU A CA 1
ATOM 2492 C C . LEU A 1 301 ? 2.008 -20.008 -8.767 1.00 34.69 301 LEU A C 1
ATOM 2494 O O . LEU A 1 301 ? 2.895 -19.606 -9.559 1.00 34.69 301 LEU A O 1
#

pLDDT: mean 86.83, std 10.05, range [34.69, 97.88]